Protein AF-A0AAX4HM21-F1 (afdb_monomer)

Foldseek 3Di:
DDDDDPPDPPPPPVVVVPPPDDDDDDDDDDDDDDDDDDDDDDDDDDDDDDDDDDDDPDDPPPPPPPPPPQLDADFPVVFDWDPVAAAPPPWTWTPQKFKDFPVPDDPVQADFRHDDPTITIHGHPPDLPGFTWIADNVVRDIFGWAQKKKFFQADPVNVVVCVVVVWAWPDDDNVRNITITGDDRSCSVVVQVVCVVVPTDMYIYTDDDPPPDD

Nearest PDB structures (foldseek):
  3t41-assembly2_B  TM=6.547E-01  e=4.318E-01  Staphylococcus aureus subsp. aureus COL
  3t41-assembly1_A  TM=6.450E-01  e=4.078E-01  Staphylococcus aureus subsp. aureus COL
  2mk4-assembly1_A  TM=3.531E-01  e=2.966E-02  Aeromonas sobria
  3qfh-assembly7_G  TM=6.452E-01  e=7.633E-01  Staphylococcus aureus subsp. aureus COL
  3qfh-assembly2_B  TM=6.589E-01  e=8.554E-01  Staphylococcus aureus subsp. aureus COL

Radius of gyration: 29.64 Å; Cα contacts (8 Å, |Δi|>4): 278; chains: 1; bounding box: 40×64×106 Å

Solvent-accessible surface area (backbone atoms only — not comparable 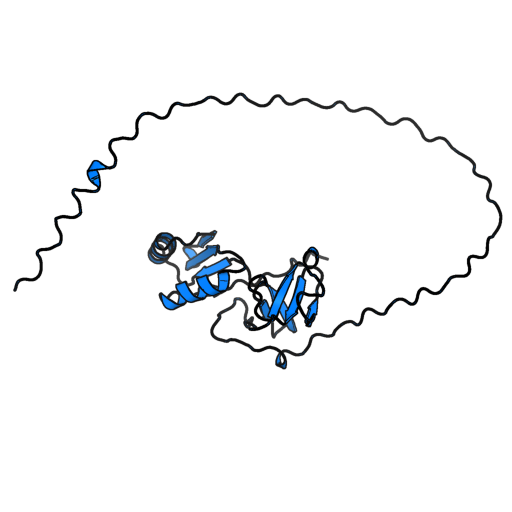to full-atom values): 13800 Å² total; per-residue (Å²): 140,90,90,85,89,84,86,79,81,77,70,73,67,66,70,71,75,74,77,82,80,76,87,81,80,87,77,88,78,83,82,84,84,84,80,84,82,80,89,80,86,85,84,80,88,80,90,76,88,77,83,85,79,79,91,74,87,74,79,78,74,79,73,77,73,77,74,74,75,76,68,66,71,72,59,78,84,82,49,54,69,42,87,89,52,50,40,56,94,74,33,42,33,33,54,61,38,21,31,37,53,50,92,74,61,52,84,86,73,40,60,76,56,42,71,67,97,57,37,37,29,23,46,46,88,77,64,74,86,40,28,45,29,30,35,30,79,93,76,74,42,79,33,42,42,38,31,40,34,37,32,54,80,30,46,74,66,51,51,52,48,49,45,71,73,68,51,44,78,68,46,76,36,78,90,76,16,34,33,30,37,48,57,47,53,69,46,34,68,59,53,50,49,57,43,40,76,73,68,47,54,60,31,38,38,69,47,69,81,78,75,73,79,128

Organism: NCBI:txid28202

pLDDT: mean 75.56, std 21.29, range [35.0, 98.31]

Structure (mmCIF, N/CA/C/O backbone):
data_AF-A0AAX4HM21-F1
#
_entry.id   AF-A0AAX4HM21-F1
#
loop_
_atom_site.group_PDB
_atom_site.id
_atom_site.type_symbol
_atom_site.label_atom_id
_atom_site.label_alt_id
_atom_site.label_comp_id
_atom_site.label_asym_id
_atom_site.label_entity_id
_atom_site.label_seq_id
_atom_site.pdbx_PDB_ins_code
_atom_site.Cartn_x
_atom_site.Cartn_y
_atom_site.Cartn_z
_atom_site.occupancy
_atom_site.B_iso_or_equiv
_atom_site.auth_seq_id
_atom_site.auth_comp_id
_atom_site.auth_asym_id
_atom_site.auth_atom_id
_atom_site.pdbx_PDB_model_num
ATOM 1 N N . MET A 1 1 ? -4.247 -14.395 50.060 1.00 46.50 1 MET A N 1
ATOM 2 C CA . MET A 1 1 ? -4.085 -12.968 50.431 1.00 46.50 1 MET A CA 1
ATOM 3 C C . MET A 1 1 ? -2.631 -12.557 50.224 1.00 46.50 1 MET A C 1
ATOM 5 O O . MET A 1 1 ? -1.767 -13.366 50.526 1.00 46.50 1 MET A O 1
ATOM 9 N N . LYS A 1 2 ? -2.404 -11.308 49.779 1.00 44.50 2 LYS A N 1
ATOM 10 C CA . LYS A 1 2 ? -1.119 -10.586 49.598 1.00 44.50 2 LYS A CA 1
ATOM 11 C C . LYS A 1 2 ? -0.370 -10.776 48.266 1.00 44.50 2 LYS A C 1
ATOM 13 O O . LYS A 1 2 ? 0.610 -11.505 48.217 1.00 44.50 2 LYS A O 1
ATOM 18 N N . LYS A 1 3 ? -0.765 -10.013 47.235 1.00 47.00 3 LYS A N 1
ATOM 19 C CA . LYS A 1 3 ? 0.123 -9.531 46.150 1.00 47.00 3 LYS A CA 1
ATOM 20 C C . LYS A 1 3 ? -0.371 -8.183 45.590 1.00 47.00 3 LYS A C 1
ATOM 22 O O . LYS A 1 3 ? -0.848 -8.122 44.470 1.00 47.00 3 LYS A O 1
ATOM 27 N N . TYR A 1 4 ? -0.265 -7.112 46.378 1.00 54.56 4 TYR A N 1
ATOM 28 C CA . TYR A 1 4 ? -0.351 -5.724 45.896 1.00 54.56 4 TYR A CA 1
ATOM 29 C C . TYR A 1 4 ? 0.546 -4.862 46.790 1.00 54.56 4 TYR A C 1
ATOM 31 O O . TYR A 1 4 ? 0.115 -4.444 47.859 1.00 54.56 4 TYR A O 1
ATOM 39 N N . PHE A 1 5 ? 1.818 -4.675 46.425 1.00 50.25 5 PHE A N 1
ATOM 40 C CA . PHE A 1 5 ? 2.714 -3.788 47.190 1.00 50.25 5 PHE A CA 1
ATOM 41 C C . PHE A 1 5 ? 3.792 -3.078 46.351 1.00 50.25 5 PHE A C 1
ATOM 43 O O . PHE A 1 5 ? 4.775 -2.603 46.898 1.00 50.25 5 PHE A O 1
ATOM 50 N N . PHE A 1 6 ? 3.634 -2.978 45.028 1.00 48.59 6 PHE A N 1
ATOM 51 C CA . PHE A 1 6 ? 4.663 -2.367 44.167 1.00 48.59 6 PHE A CA 1
ATOM 52 C C . PHE A 1 6 ? 4.131 -1.298 43.202 1.00 48.59 6 PHE A C 1
ATOM 54 O O . PHE A 1 6 ? 4.735 -1.057 42.166 1.00 48.59 6 PHE A O 1
ATOM 61 N N . LEU A 1 7 ? 3.017 -0.630 43.529 1.00 48.09 7 LEU A N 1
ATOM 62 C CA . LEU A 1 7 ? 2.376 0.325 42.610 1.00 48.09 7 LEU A CA 1
ATOM 63 C C . LEU A 1 7 ? 2.285 1.777 43.110 1.00 48.09 7 LEU A C 1
ATOM 65 O O . LEU A 1 7 ? 1.403 2.508 42.676 1.00 48.09 7 LEU A O 1
ATOM 69 N N . THR A 1 8 ? 3.163 2.226 44.012 1.00 50.62 8 THR A N 1
ATOM 70 C CA . THR A 1 8 ? 3.074 3.604 44.549 1.00 50.62 8 THR A CA 1
ATOM 71 C C . THR A 1 8 ? 4.357 4.433 44.486 1.00 50.62 8 THR A C 1
ATOM 73 O O . THR A 1 8 ? 4.335 5.575 44.931 1.00 50.62 8 THR A O 1
ATOM 76 N N . LEU A 1 9 ? 5.452 3.945 43.884 1.00 44.72 9 LEU A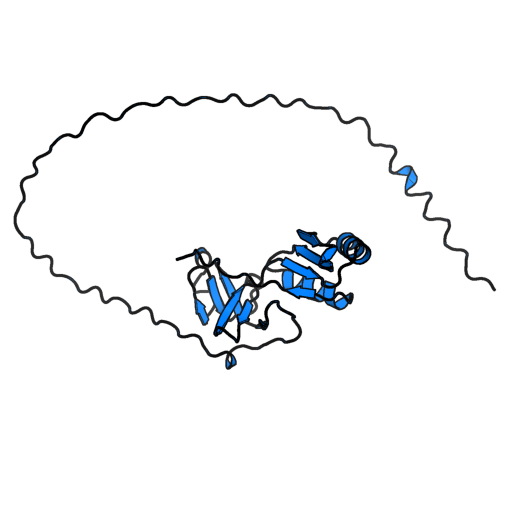 N 1
ATOM 77 C CA . LEU A 1 9 ? 6.732 4.680 43.897 1.00 44.72 9 LEU A CA 1
ATOM 78 C C . LEU A 1 9 ? 7.177 5.323 42.568 1.00 44.72 9 LEU A C 1
ATOM 80 O O . LEU A 1 9 ? 8.238 5.937 42.537 1.00 44.72 9 LEU A O 1
ATOM 84 N N . SER A 1 10 ? 6.392 5.246 41.485 1.00 48.66 10 SER A N 1
ATOM 85 C CA . SER A 1 10 ? 6.799 5.805 40.173 1.00 48.66 10 SER A CA 1
ATOM 86 C C . SER A 1 10 ? 6.187 7.164 39.809 1.00 48.66 10 SER A C 1
ATOM 88 O O . SER A 1 10 ? 6.567 7.739 38.796 1.00 48.66 10 SER A O 1
ATOM 90 N N . LEU A 1 11 ? 5.284 7.721 40.622 1.00 47.69 11 LEU A N 1
ATOM 91 C CA . LEU A 1 11 ? 4.613 8.997 40.313 1.00 47.69 11 LEU A CA 1
ATOM 92 C C . LEU A 1 11 ? 5.333 10.246 40.853 1.00 47.69 11 LEU A C 1
ATOM 94 O O . LEU A 1 11 ? 5.069 11.347 40.379 1.00 47.69 11 LEU A O 1
ATOM 98 N N . ALA A 1 12 ? 6.275 10.103 41.791 1.00 50.72 12 ALA A N 1
ATOM 99 C CA . ALA A 1 12 ? 6.958 11.251 42.398 1.00 50.72 12 ALA A CA 1
ATOM 100 C C . ALA A 1 12 ? 8.114 11.820 41.548 1.00 50.72 12 ALA A C 1
ATOM 102 O O . ALA A 1 12 ? 8.492 12.974 41.729 1.00 50.72 12 ALA A O 1
ATOM 103 N N . VAL A 1 13 ? 8.663 11.048 40.602 1.00 52.34 13 VAL A N 1
ATOM 104 C CA . VAL A 1 13 ? 9.841 11.470 39.815 1.00 52.34 13 VAL A CA 1
ATOM 105 C C . VAL A 1 13 ? 9.456 12.323 38.599 1.00 52.34 13 VAL A C 1
ATOM 107 O O . VAL A 1 13 ? 10.214 13.198 38.196 1.00 52.34 13 VAL A O 1
ATOM 110 N N . ILE A 1 14 ? 8.250 12.153 38.050 1.00 53.28 14 ILE A N 1
ATOM 111 C CA . ILE A 1 14 ? 7.819 12.887 36.845 1.00 53.28 14 ILE A CA 1
ATOM 112 C C . ILE A 1 14 ? 7.454 14.348 37.168 1.00 53.28 14 ILE A C 1
ATOM 114 O O . ILE A 1 14 ? 7.624 15.230 36.329 1.00 53.28 14 ILE A O 1
ATOM 118 N N . TYR A 1 15 ? 7.033 14.648 38.401 1.00 50.59 15 TYR A N 1
ATOM 119 C CA . TYR A 1 15 ? 6.596 16.001 38.771 1.00 50.59 15 TYR A CA 1
ATOM 120 C C . TYR A 1 15 ? 7.748 17.010 38.946 1.00 50.59 15 TYR A C 1
ATOM 122 O O . TYR A 1 15 ? 7.515 18.217 38.918 1.00 50.59 15 TYR A O 1
ATOM 130 N N . LEU A 1 16 ? 8.994 16.544 39.099 1.00 49.25 16 LEU A N 1
ATOM 131 C CA . LEU A 1 16 ? 10.160 17.418 39.279 1.00 49.25 16 LEU A CA 1
ATOM 132 C C . LEU A 1 16 ? 10.822 17.861 37.962 1.00 49.25 16 LEU A C 1
ATOM 134 O O . LEU A 1 16 ? 11.595 18.811 37.981 1.00 49.25 16 LEU A O 1
ATOM 138 N N . ALA A 1 17 ? 10.484 17.250 36.822 1.00 52.28 17 ALA A N 1
ATOM 139 C CA . ALA A 1 17 ? 11.089 17.581 35.525 1.00 52.28 17 ALA A CA 1
ATOM 140 C C . ALA A 1 17 ? 10.359 18.696 34.742 1.00 52.28 17 ALA A C 1
ATOM 142 O O . ALA A 1 17 ? 10.854 19.149 33.715 1.00 52.28 17 ALA A O 1
ATOM 143 N N . LEU A 1 18 ? 9.194 19.161 35.209 1.00 53.06 18 LEU A N 1
ATOM 144 C CA . LEU A 1 18 ? 8.349 20.132 34.490 1.00 53.06 18 LEU A CA 1
ATOM 145 C C . LEU A 1 18 ? 8.451 21.578 35.008 1.00 53.06 18 LEU A C 1
ATOM 147 O O . LEU A 1 18 ? 7.721 22.444 34.534 1.00 53.06 18 LEU A O 1
ATOM 151 N N . LYS A 1 19 ? 9.338 21.868 35.971 1.00 50.38 19 LYS A N 1
ATOM 152 C CA . LYS A 1 19 ? 9.396 23.187 36.634 1.00 50.38 19 LYS A CA 1
ATOM 153 C C . LYS A 1 19 ? 10.508 24.130 36.143 1.00 50.38 19 LYS A C 1
ATOM 155 O O . LYS A 1 19 ? 10.615 25.230 36.673 1.00 50.38 19 LYS A O 1
ATOM 160 N N . GLU A 1 20 ? 11.297 23.751 35.135 1.00 51.56 20 GLU A N 1
ATOM 161 C CA . GLU A 1 20 ? 12.458 24.543 34.669 1.00 51.56 20 GLU A CA 1
ATOM 162 C C . GLU A 1 20 ? 12.361 25.087 33.232 1.00 51.56 20 GLU A C 1
ATOM 164 O O . GLU A 1 20 ? 13.376 25.341 32.589 1.00 51.56 20 GLU A O 1
ATOM 169 N N . GLN A 1 21 ? 11.161 25.326 32.700 1.00 48.50 21 GLN A N 1
ATOM 170 C CA . GLN A 1 21 ? 11.034 26.053 31.429 1.00 48.50 21 GLN A CA 1
ATOM 171 C C . GLN A 1 21 ? 10.632 27.505 31.694 1.00 48.50 21 GLN A C 1
ATOM 173 O O . GLN A 1 21 ? 9.485 27.810 32.015 1.00 48.50 21 GLN A O 1
ATOM 178 N N . GLY A 1 22 ? 11.635 28.386 31.630 1.00 63.12 22 GLY A N 1
ATOM 179 C CA . GLY A 1 22 ? 11.489 29.836 31.736 1.00 63.12 22 GLY A CA 1
ATOM 180 C C . GLY A 1 22 ? 10.714 30.461 30.564 1.00 63.12 22 GLY A C 1
ATOM 181 O O . GLY A 1 22 ? 10.369 29.774 29.602 1.00 63.12 22 GLY A O 1
ATOM 182 N N . PRO A 1 23 ? 10.416 31.770 30.640 1.00 56.16 23 PRO A N 1
ATOM 183 C CA . PRO A 1 23 ? 9.568 32.453 29.669 1.00 56.16 23 PRO A CA 1
ATOM 184 C C . PRO A 1 23 ? 10.226 32.541 28.286 1.00 56.16 23 PRO A C 1
ATOM 186 O O . PRO A 1 23 ? 11.364 32.989 28.140 1.00 56.16 23 PRO A O 1
ATOM 189 N N . VAL A 1 24 ? 9.470 32.124 27.271 1.00 57.56 24 VAL A N 1
ATOM 190 C CA . VAL A 1 24 ? 9.814 32.234 25.850 1.00 57.56 24 VAL A CA 1
ATOM 191 C C . VAL A 1 24 ? 9.728 33.703 25.432 1.00 57.56 24 VAL A C 1
ATOM 193 O O . VAL A 1 24 ? 8.692 34.343 25.591 1.00 57.56 24 VAL A O 1
ATOM 196 N N . VAL A 1 25 ? 10.834 34.231 24.913 1.00 54.84 25 VAL A N 1
ATOM 197 C CA . VAL A 1 25 ? 10.944 35.584 24.355 1.00 54.84 25 VAL A CA 1
ATOM 198 C C . VAL A 1 25 ? 10.321 35.592 22.957 1.00 54.84 25 VAL A C 1
ATOM 200 O O . VAL A 1 25 ? 10.821 34.925 22.050 1.00 54.84 25 VAL A O 1
ATOM 203 N N . GLU A 1 26 ? 9.235 36.346 22.779 1.00 47.72 26 GLU A N 1
ATOM 204 C CA . GLU A 1 26 ? 8.661 36.656 21.467 1.00 47.72 26 GLU A CA 1
ATOM 205 C C . GLU A 1 26 ? 9.668 37.460 20.638 1.00 47.72 26 GLU A C 1
ATOM 207 O O . GLU A 1 26 ? 10.112 38.537 21.030 1.00 47.72 26 GLU A O 1
ATOM 212 N N . THR A 1 27 ? 10.045 36.921 19.480 1.00 53.19 27 THR A N 1
ATOM 213 C CA . THR A 1 27 ? 10.834 37.632 18.472 1.00 53.19 27 THR A CA 1
ATOM 214 C C . THR A 1 27 ? 9.909 38.002 17.319 1.00 53.19 27 THR A C 1
ATOM 216 O O . THR A 1 27 ? 9.427 37.139 16.587 1.00 53.19 27 THR A O 1
ATOM 219 N N . GLU A 1 28 ? 9.635 39.299 17.184 1.00 51.59 28 GLU A N 1
ATOM 220 C CA . GLU A 1 28 ? 8.885 39.881 16.073 1.00 51.59 28 GLU A CA 1
ATOM 221 C C . GLU A 1 28 ? 9.665 39.715 14.757 1.00 51.59 28 GLU A C 1
ATOM 223 O O . GLU A 1 28 ? 10.811 40.151 14.630 1.00 51.59 28 GLU A O 1
ATOM 228 N N . PHE A 1 29 ? 9.035 39.103 13.754 1.00 50.66 29 PHE A N 1
ATOM 229 C CA . PHE A 1 29 ? 9.549 39.059 12.384 1.00 50.66 29 PHE A CA 1
ATOM 230 C C . PHE A 1 29 ? 8.943 40.205 11.556 1.00 50.66 29 PHE A C 1
ATOM 232 O O . PHE A 1 29 ? 7.717 40.338 11.518 1.00 50.66 29 PHE A O 1
ATOM 239 N N . PRO A 1 30 ? 9.749 41.012 10.838 1.00 59.22 30 PRO A N 1
ATOM 240 C CA . PRO A 1 30 ? 9.223 42.056 9.968 1.00 59.22 30 PRO A CA 1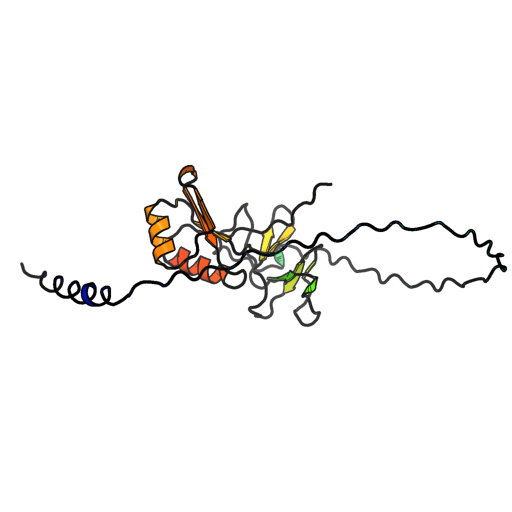
ATOM 241 C C . PRO A 1 30 ? 8.654 41.488 8.657 1.00 59.22 30 PRO A C 1
ATOM 243 O O . PRO A 1 30 ? 9.186 40.550 8.060 1.00 59.22 30 PRO A O 1
ATOM 246 N N . ALA A 1 31 ? 7.561 42.102 8.201 1.00 57.31 31 ALA A N 1
ATOM 247 C CA . ALA A 1 31 ? 6.807 41.735 7.006 1.00 57.31 31 ALA A CA 1
ATOM 248 C C . ALA A 1 31 ? 7.601 41.911 5.688 1.00 57.31 31 ALA A C 1
ATOM 250 O O . ALA A 1 31 ? 8.394 42.849 5.559 1.00 57.31 31 ALA A O 1
ATOM 251 N N . PRO A 1 32 ? 7.347 41.079 4.657 1.00 59.09 32 PRO A N 1
ATOM 252 C CA . PRO A 1 32 ? 8.013 41.205 3.366 1.00 59.09 32 PRO A CA 1
ATOM 253 C C . PRO A 1 32 ? 7.376 42.284 2.473 1.00 59.09 32 PRO A C 1
ATOM 255 O O . PRO A 1 32 ? 6.183 42.270 2.163 1.00 59.09 32 PRO A O 1
ATOM 258 N N . VAL A 1 33 ? 8.225 43.195 1.995 1.00 54.78 33 VAL A N 1
ATOM 259 C CA . VAL A 1 33 ? 7.925 44.237 1.003 1.00 54.78 33 VAL A CA 1
ATOM 260 C C . VAL A 1 33 ? 7.664 43.602 -0.371 1.00 54.78 33 VAL A C 1
ATOM 262 O O . VAL A 1 33 ? 8.560 43.018 -0.981 1.00 54.78 33 VAL A O 1
ATOM 265 N N . ARG A 1 34 ? 6.444 43.757 -0.902 1.00 47.66 34 ARG A N 1
ATOM 266 C CA . ARG A 1 34 ? 6.101 43.422 -2.296 1.00 47.66 34 ARG A CA 1
ATOM 267 C C . ARG A 1 34 ? 6.667 44.483 -3.248 1.00 47.66 34 ARG A C 1
ATOM 269 O O . ARG A 1 34 ? 6.209 45.621 -3.238 1.00 47.66 34 ARG A O 1
ATOM 276 N N . LYS A 1 35 ? 7.607 44.103 -4.120 1.00 51.75 35 LYS A N 1
ATOM 277 C CA . LYS A 1 35 ? 7.966 44.887 -5.315 1.00 51.75 35 LYS A CA 1
ATOM 278 C C . LYS A 1 35 ? 7.115 44.433 -6.498 1.00 51.75 35 LYS A C 1
ATOM 280 O O . LYS A 1 35 ? 7.194 43.288 -6.931 1.00 51.75 35 LYS A O 1
ATOM 285 N N . ILE A 1 36 ? 6.300 45.355 -6.997 1.00 47.94 36 ILE A N 1
ATOM 286 C CA . ILE A 1 36 ? 5.505 45.226 -8.217 1.00 47.94 36 ILE A CA 1
ATOM 287 C C . ILE A 1 36 ? 6.454 45.443 -9.400 1.00 47.94 36 ILE A C 1
ATOM 289 O O . ILE A 1 36 ? 7.035 46.519 -9.537 1.00 47.94 36 ILE A O 1
ATOM 293 N N . ALA A 1 37 ? 6.641 44.416 -10.229 1.00 47.31 37 ALA A N 1
ATOM 294 C CA . ALA A 1 37 ? 7.359 44.537 -11.490 1.00 47.31 37 ALA A CA 1
ATOM 295 C C . ALA A 1 37 ? 6.406 45.053 -12.577 1.00 47.31 37 ALA A C 1
ATOM 297 O O . ALA A 1 37 ? 5.338 44.493 -12.819 1.00 47.31 37 ALA A O 1
ATOM 298 N N . SER A 1 38 ? 6.828 46.159 -13.178 1.00 48.81 38 SER A N 1
ATOM 299 C CA . SER A 1 38 ? 6.186 46.916 -14.246 1.00 48.81 38 SER A CA 1
ATOM 300 C C . SER A 1 38 ? 6.084 46.123 -15.554 1.00 48.81 38 SER A C 1
ATOM 302 O O . SER A 1 38 ? 7.029 45.444 -15.957 1.00 48.81 38 SER A O 1
ATOM 304 N N . GLN A 1 39 ? 4.942 46.266 -16.228 1.00 49.28 39 GLN A N 1
ATOM 305 C CA . GLN A 1 39 ? 4.712 45.857 -17.611 1.00 49.28 39 GLN A CA 1
ATOM 306 C C . GLN A 1 39 ? 5.524 46.740 -18.570 1.00 49.28 39 GLN A C 1
ATOM 308 O O . GLN A 1 39 ? 5.510 47.964 -18.453 1.00 49.28 39 GLN A O 1
ATOM 313 N N . ALA A 1 40 ? 6.157 46.130 -19.573 1.00 46.22 40 ALA A N 1
ATOM 314 C CA . ALA A 1 40 ? 6.626 46.835 -20.760 1.00 46.22 40 ALA A CA 1
ATOM 315 C C . ALA A 1 40 ? 6.327 46.006 -22.020 1.00 46.22 40 ALA A C 1
ATOM 317 O O . ALA A 1 40 ? 6.672 44.832 -22.131 1.00 46.22 40 ALA A O 1
ATOM 318 N N . THR A 1 41 ? 5.625 46.667 -22.931 1.00 48.53 41 THR A N 1
ATOM 319 C CA . THR A 1 41 ? 5.138 46.282 -24.262 1.00 48.53 41 THR A CA 1
ATOM 320 C C . THR A 1 41 ? 6.209 45.754 -25.230 1.00 48.53 41 THR A C 1
ATOM 322 O O . THR A 1 41 ? 7.308 46.307 -25.265 1.00 48.53 41 THR A O 1
ATOM 325 N N . PRO A 1 42 ? 5.872 44.799 -26.122 1.00 49.34 42 PRO A N 1
ATOM 326 C CA . PRO A 1 42 ? 6.691 44.466 -27.287 1.00 49.34 42 PRO A CA 1
ATOM 327 C C . PRO A 1 42 ? 6.338 45.336 -28.517 1.00 49.34 42 PRO A C 1
ATOM 329 O O . PRO A 1 42 ? 5.162 45.411 -28.882 1.00 49.34 42 PRO A O 1
ATOM 332 N N . PRO A 1 43 ? 7.315 45.952 -29.215 1.00 49.59 43 PRO A N 1
ATOM 333 C CA . PRO A 1 43 ? 7.085 46.552 -30.526 1.00 49.59 43 PRO A CA 1
ATOM 334 C C . PRO A 1 43 ? 7.396 45.593 -31.697 1.00 49.59 43 PRO A C 1
ATOM 336 O O . PRO A 1 43 ? 8.519 45.132 -31.871 1.00 49.59 43 PRO A O 1
ATOM 339 N N . THR A 1 44 ? 6.353 45.383 -32.506 1.00 48.22 44 THR A N 1
ATOM 340 C CA . THR A 1 44 ? 6.275 45.375 -33.987 1.00 48.22 44 THR A CA 1
ATOM 341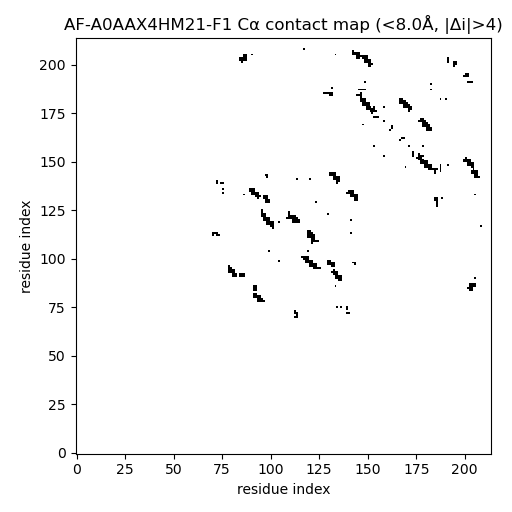 C C . THR A 1 44 ? 7.070 44.346 -34.830 1.00 48.22 44 THR A C 1
ATOM 343 O O . THR A 1 44 ? 8.297 44.283 -34.761 1.00 48.22 44 THR A O 1
ATOM 346 N N . PRO A 1 45 ? 6.402 43.615 -35.755 1.00 50.72 45 PRO A N 1
ATOM 347 C CA . PRO A 1 45 ? 7.043 42.651 -36.649 1.00 50.72 45 PRO A CA 1
ATOM 348 C C . PRO A 1 45 ? 7.699 43.333 -37.862 1.00 50.72 45 PRO A C 1
ATOM 350 O O . PRO A 1 45 ? 7.054 44.087 -38.595 1.00 50.72 45 PRO A O 1
ATOM 353 N N . LYS A 1 46 ? 8.971 43.018 -38.130 1.00 49.22 46 LYS A N 1
ATOM 354 C CA . LYS A 1 46 ? 9.623 43.322 -39.412 1.00 49.22 46 LYS A CA 1
ATOM 355 C C . LYS A 1 46 ? 9.272 42.231 -40.425 1.00 49.22 46 LYS A C 1
ATOM 357 O O . LYS A 1 46 ? 9.582 41.063 -40.218 1.00 49.22 46 LYS A O 1
ATOM 362 N N . LYS A 1 47 ? 8.630 42.627 -41.529 1.00 52.62 47 LYS A N 1
ATOM 363 C CA . LYS A 1 47 ? 8.533 41.822 -42.752 1.00 52.62 47 LYS A CA 1
ATOM 364 C C . LYS A 1 47 ? 9.929 41.694 -43.352 1.00 52.62 47 LYS A C 1
ATOM 366 O O . LYS A 1 47 ? 10.459 42.674 -43.868 1.00 52.62 47 LYS A O 1
ATOM 371 N N . GLU A 1 48 ? 10.483 40.493 -43.325 1.00 47.19 48 GLU A N 1
ATOM 372 C CA . GLU A 1 48 ? 11.657 40.136 -44.112 1.00 47.19 48 GLU A CA 1
ATOM 373 C C . GLU A 1 48 ? 11.204 39.200 -45.234 1.00 47.19 48 GLU A C 1
ATOM 375 O O . GLU A 1 48 ? 10.655 38.124 -45.001 1.00 47.19 48 GLU A O 1
ATOM 380 N N . THR A 1 49 ? 11.344 39.676 -46.470 1.00 50.75 49 THR A N 1
ATOM 381 C CA . THR A 1 49 ? 11.075 38.894 -47.677 1.00 50.75 49 THR A CA 1
ATOM 382 C C . THR A 1 49 ? 12.340 38.106 -47.978 1.00 50.75 49 THR A C 1
ATOM 384 O O . THR A 1 49 ? 13.304 38.669 -48.491 1.00 50.75 49 THR A O 1
ATOM 387 N N . VAL A 1 50 ? 12.357 36.821 -47.628 1.00 50.41 50 VAL A N 1
ATOM 388 C CA . VAL A 1 50 ? 13.467 35.921 -47.960 1.00 50.41 50 VAL A CA 1
ATOM 389 C C . VAL A 1 50 ? 13.136 35.183 -49.255 1.00 50.41 50 VAL A C 1
ATOM 391 O O . VAL A 1 50 ? 12.152 34.450 -49.348 1.00 50.41 50 VAL A O 1
ATOM 394 N N . LEU A 1 51 ? 13.972 35.425 -50.264 1.00 47.00 51 LEU A N 1
ATOM 395 C CA . LEU A 1 51 ? 14.003 34.741 -51.554 1.00 47.00 51 LEU A CA 1
ATOM 396 C C . LEU A 1 51 ? 14.266 33.242 -51.345 1.00 47.00 51 LEU A C 1
ATOM 398 O O . LEU A 1 51 ? 15.231 32.873 -50.684 1.00 47.00 51 LEU A O 1
ATOM 402 N N . LEU A 1 52 ? 13.422 32.390 -51.928 1.00 57.41 52 LEU A N 1
ATOM 403 C CA . LEU A 1 52 ? 13.588 30.933 -51.969 1.00 57.41 52 LEU A CA 1
ATOM 404 C C . LEU A 1 52 ? 14.725 30.548 -52.933 1.00 57.41 52 LEU A C 1
ATOM 406 O O . LEU A 1 52 ? 14.580 30.795 -54.134 1.00 57.41 52 LEU A O 1
ATOM 410 N N . PRO A 1 53 ? 15.801 29.871 -52.489 1.00 48.78 53 PRO A N 1
ATOM 411 C CA . PRO A 1 53 ? 16.633 29.103 -53.393 1.00 48.78 53 PRO A CA 1
ATOM 412 C C . PRO A 1 53 ? 16.109 27.671 -53.555 1.00 48.78 53 PRO A C 1
ATOM 414 O O . PRO A 1 53 ? 15.491 27.068 -52.678 1.00 48.78 53 PRO A O 1
ATOM 417 N N . ALA A 1 54 ? 16.363 27.168 -54.756 1.00 49.69 54 ALA A N 1
ATOM 418 C CA . ALA A 1 54 ? 15.902 25.925 -55.337 1.00 49.69 54 ALA A CA 1
ATOM 419 C C . ALA A 1 54 ? 16.195 24.650 -54.524 1.00 49.69 54 ALA A C 1
ATOM 421 O O . ALA A 1 54 ? 17.257 24.482 -53.931 1.00 49.69 54 ALA A O 1
ATOM 422 N N . LYS A 1 55 ? 15.230 23.723 -54.631 1.00 54.00 55 LYS A N 1
ATOM 423 C CA . LYS A 1 55 ? 15.323 22.257 -54.527 1.00 54.00 55 LYS A CA 1
ATOM 424 C C . LYS A 1 55 ? 16.724 21.705 -54.229 1.00 54.00 55 LYS A C 1
ATOM 426 O O . LYS A 1 55 ? 17.543 21.556 -55.133 1.00 54.00 55 LYS A O 1
ATOM 431 N N . GLN A 1 56 ? 16.916 21.237 -53.000 1.00 44.09 56 GLN A N 1
ATOM 432 C CA . GLN A 1 56 ? 17.884 20.185 -52.705 1.00 44.09 56 GLN A CA 1
ATOM 433 C C . GLN A 1 56 ? 17.125 18.910 -52.335 1.00 44.09 56 GLN A C 1
ATOM 435 O O . GLN A 1 56 ? 16.371 18.875 -51.366 1.00 44.09 56 GLN A O 1
ATOM 440 N N . ASN A 1 57 ? 17.312 17.878 -53.160 1.00 50.16 57 ASN A N 1
ATOM 441 C CA . ASN A 1 57 ? 16.912 16.501 -52.893 1.00 50.16 57 ASN A CA 1
ATOM 442 C C . ASN A 1 57 ? 17.621 16.021 -51.621 1.00 50.16 57 ASN A C 1
ATOM 444 O O . ASN A 1 57 ? 18.764 15.567 -51.671 1.00 50.16 57 ASN A O 1
ATOM 448 N N . THR A 1 58 ? 16.951 16.102 -50.478 1.00 44.97 58 THR A N 1
ATOM 449 C CA . THR A 1 58 ? 17.364 15.355 -49.297 1.00 44.97 58 THR A CA 1
ATOM 450 C C . THR A 1 58 ? 16.872 13.925 -49.458 1.00 44.97 58 THR A C 1
ATOM 452 O O . THR A 1 58 ? 15.692 13.612 -49.331 1.00 44.97 58 THR A O 1
ATOM 455 N N . SER A 1 59 ? 17.815 13.049 -49.798 1.00 46.00 59 SER A N 1
ATOM 456 C CA . SER A 1 59 ? 17.673 11.605 -49.663 1.00 46.00 59 SER A CA 1
ATOM 457 C C . SER A 1 59 ? 17.196 11.305 -48.242 1.00 46.00 59 SER A C 1
ATOM 459 O O . SER A 1 59 ? 17.933 11.499 -47.271 1.00 46.00 59 SER A O 1
ATOM 461 N N . TYR A 1 60 ? 15.933 10.899 -48.113 1.00 45.56 60 TYR A N 1
ATOM 462 C CA . TYR A 1 60 ? 15.378 10.406 -46.864 1.00 45.56 60 TYR A CA 1
ATOM 463 C C . TYR A 1 60 ? 16.114 9.116 -46.524 1.00 45.56 60 TYR A C 1
ATOM 465 O O . TYR A 1 60 ? 15.752 8.030 -46.971 1.00 45.56 60 TYR A O 1
ATOM 473 N N . LYS A 1 61 ? 17.172 9.239 -45.723 1.00 45.75 61 LYS A N 1
ATOM 474 C CA . LYS A 1 61 ? 17.731 8.119 -44.980 1.00 45.75 61 LYS A CA 1
ATOM 475 C C . LYS A 1 61 ? 16.580 7.607 -44.115 1.00 45.75 61 LYS A C 1
ATOM 477 O O . LYS A 1 61 ? 16.198 8.271 -43.153 1.00 45.75 61 LYS A O 1
ATOM 482 N N . GLN A 1 62 ? 15.964 6.497 -44.523 1.00 46.25 62 GLN A N 1
ATOM 483 C CA . GLN A 1 62 ? 15.006 5.759 -43.710 1.00 46.25 62 GLN A CA 1
ATOM 484 C C . GLN A 1 62 ? 15.703 5.460 -42.385 1.00 46.25 62 GLN A C 1
ATOM 486 O O . GLN A 1 62 ? 16.529 4.559 -42.282 1.00 46.25 62 GLN A O 1
ATOM 491 N N . VAL A 1 63 ? 15.421 6.278 -41.375 1.00 46.00 63 VAL A N 1
ATOM 492 C CA . VAL A 1 63 ? 15.718 5.926 -39.998 1.00 46.00 63 VAL A CA 1
ATOM 493 C C . VAL A 1 63 ? 14.761 4.784 -39.711 1.00 46.00 63 VAL A C 1
ATOM 495 O O . VAL A 1 63 ? 13.560 5.016 -39.554 1.00 46.00 63 VAL A O 1
ATOM 498 N N . GLU A 1 64 ? 15.275 3.554 -39.739 1.00 44.94 64 GLU A N 1
ATOM 499 C CA . GLU A 1 64 ? 14.582 2.389 -39.207 1.00 44.94 64 GLU A CA 1
ATOM 500 C C . GLU A 1 64 ? 14.037 2.785 -37.838 1.00 44.94 64 GLU A C 1
ATOM 502 O O . GLU A 1 64 ? 14.775 2.979 -36.867 1.00 44.94 64 GLU A O 1
ATOM 507 N N . ARG A 1 65 ? 12.718 2.981 -37.766 1.00 44.56 65 ARG A N 1
ATOM 508 C CA . ARG A 1 65 ? 12.031 3.061 -36.489 1.00 44.56 65 ARG A CA 1
ATOM 509 C C . ARG A 1 65 ? 12.289 1.717 -35.838 1.00 44.56 65 ARG A C 1
ATOM 511 O O . ARG A 1 65 ? 11.648 0.739 -36.207 1.00 44.56 65 ARG A O 1
ATOM 518 N N . LYS A 1 66 ? 13.228 1.682 -34.887 1.00 44.91 66 LYS A N 1
ATOM 519 C CA . LYS A 1 66 ? 13.350 0.604 -33.908 1.00 44.91 66 LYS A CA 1
ATOM 520 C C . LYS A 1 66 ? 11.949 0.407 -33.346 1.00 44.91 66 LYS A C 1
ATOM 522 O O . LYS A 1 66 ? 11.458 1.242 -32.581 1.00 44.91 66 LYS A O 1
ATOM 527 N N . VAL A 1 67 ? 11.276 -0.630 -33.832 1.00 41.66 67 VAL A N 1
ATOM 528 C CA . VAL A 1 67 ? 9.973 -1.057 -33.348 1.00 41.66 67 VAL A CA 1
ATOM 529 C C . VAL A 1 67 ? 10.204 -1.320 -31.870 1.00 41.66 67 VAL A C 1
ATOM 531 O O . VAL A 1 67 ? 10.926 -2.243 -31.509 1.00 41.66 67 VAL A O 1
ATOM 534 N N . ARG A 1 68 ? 9.706 -0.427 -31.007 1.00 47.69 68 ARG A N 1
ATOM 535 C CA . ARG A 1 68 ? 9.654 -0.700 -29.575 1.00 47.69 68 ARG A CA 1
ATOM 536 C C . ARG A 1 68 ? 8.747 -1.911 -29.455 1.00 47.69 68 ARG A C 1
ATOM 538 O O . ARG A 1 68 ? 7.535 -1.763 -29.609 1.00 47.69 68 ARG A O 1
ATOM 545 N N . GLU A 1 69 ? 9.343 -3.082 -29.265 1.00 47.50 69 GLU A N 1
ATOM 546 C CA . GLU A 1 69 ? 8.633 -4.279 -28.844 1.00 47.50 69 GLU A CA 1
ATOM 547 C C . GLU A 1 69 ? 7.715 -3.865 -27.699 1.00 47.50 69 GLU A C 1
ATOM 549 O O . GLU A 1 69 ? 8.154 -3.423 -26.632 1.00 47.50 69 GLU A O 1
ATOM 554 N N . ARG A 1 70 ? 6.409 -3.914 -27.961 1.00 44.62 70 ARG A N 1
ATOM 555 C CA . ARG A 1 70 ? 5.432 -3.918 -26.888 1.00 44.62 70 ARG A CA 1
ATOM 556 C C . ARG A 1 70 ? 5.648 -5.252 -26.202 1.00 44.62 70 ARG A C 1
ATOM 558 O O . ARG A 1 70 ? 5.185 -6.270 -26.700 1.00 44.62 70 ARG A O 1
ATOM 565 N N . VAL A 1 71 ? 6.406 -5.237 -25.111 1.00 53.28 71 VAL A N 1
ATOM 566 C CA . VAL A 1 71 ? 6.461 -6.351 -24.170 1.00 53.28 71 VAL A CA 1
ATOM 567 C C . VAL A 1 71 ? 5.030 -6.514 -23.668 1.00 53.28 71 VAL A C 1
ATOM 569 O O . VAL A 1 71 ? 4.548 -5.722 -22.856 1.00 53.28 71 VAL A O 1
ATOM 572 N N . SER A 1 72 ? 4.296 -7.437 -24.286 1.00 48.22 72 SER A N 1
ATOM 573 C CA . SER A 1 72 ? 2.962 -7.822 -23.846 1.00 48.22 72 SER A CA 1
ATOM 574 C C . SER A 1 72 ? 3.064 -8.324 -22.408 1.00 48.22 72 SER A C 1
ATOM 576 O O . SER A 1 72 ? 4.062 -8.964 -22.070 1.00 48.22 72 SER A O 1
ATOM 578 N N . PRO A 1 73 ? 2.076 -8.025 -21.550 1.00 50.75 73 PRO A N 1
ATOM 579 C CA . PRO A 1 73 ? 2.132 -8.436 -20.159 1.00 50.75 73 PRO A CA 1
ATOM 580 C C . PRO A 1 73 ? 2.251 -9.960 -20.089 1.00 50.75 73 PRO A C 1
ATOM 582 O O . PRO A 1 73 ? 1.398 -10.685 -20.604 1.00 50.75 73 PRO A O 1
ATOM 585 N N . ARG A 1 74 ? 3.336 -10.416 -19.461 1.00 58.38 74 ARG A N 1
ATOM 586 C CA . ARG A 1 74 ? 3.471 -11.771 -18.925 1.00 58.38 74 ARG A CA 1
ATOM 587 C C . ARG A 1 74 ? 2.229 -12.072 -18.069 1.00 58.38 74 ARG A C 1
ATOM 589 O O . ARG A 1 74 ? 1.762 -11.192 -17.341 1.00 58.38 74 ARG A O 1
ATOM 596 N N . THR A 1 75 ? 1.619 -13.243 -18.254 1.00 57.12 75 THR A N 1
ATOM 597 C CA . THR A 1 75 ? 0.365 -13.627 -17.585 1.00 57.12 75 THR A CA 1
ATOM 598 C C . THR A 1 75 ? 0.543 -13.647 -16.062 1.00 57.12 75 THR A C 1
ATOM 600 O O . THR A 1 75 ? 1.660 -13.690 -15.553 1.00 57.12 75 THR A O 1
ATOM 603 N N . ALA A 1 76 ? -0.566 -13.613 -15.311 1.00 57.25 76 ALA A N 1
ATOM 604 C CA . ALA A 1 76 ? -0.570 -13.650 -13.839 1.00 57.25 76 ALA A CA 1
ATOM 605 C C . ALA A 1 76 ? 0.248 -14.811 -13.240 1.00 57.25 76 ALA A C 1
ATOM 607 O O . ALA A 1 76 ? 0.673 -14.741 -12.089 1.00 57.25 76 ALA A O 1
ATOM 608 N N . GLU A 1 77 ? 0.418 -15.876 -14.023 1.00 60.47 77 GLU A N 1
ATOM 609 C CA . GLU A 1 77 ? 1.116 -17.119 -13.689 1.00 60.47 77 GLU A CA 1
ATOM 610 C C . GLU A 1 77 ? 2.619 -16.910 -13.463 1.00 60.47 77 GLU A C 1
ATOM 612 O O . GLU A 1 77 ? 3.231 -17.665 -12.712 1.00 60.47 77 GLU A O 1
ATOM 617 N N . ASP A 1 78 ? 3.205 -15.855 -14.039 1.00 68.62 78 ASP A N 1
ATOM 618 C CA . ASP A 1 78 ? 4.630 -15.538 -13.884 1.00 68.62 78 ASP A CA 1
ATOM 619 C C . ASP A 1 78 ? 4.953 -14.813 -12.565 1.00 68.62 78 ASP A C 1
ATOM 621 O O . ASP A 1 78 ? 6.123 -14.536 -12.269 1.00 68.62 78 ASP A O 1
ATOM 625 N N . PHE A 1 79 ? 3.929 -14.475 -11.778 1.00 79.75 79 PHE A N 1
ATOM 626 C CA . PHE A 1 79 ? 4.058 -13.695 -10.557 1.00 79.75 79 PHE A CA 1
ATOM 627 C C . PHE A 1 79 ? 3.823 -14.551 -9.316 1.00 79.75 79 PHE A C 1
ATOM 629 O O . PHE A 1 79 ? 2.780 -15.186 -9.154 1.00 79.75 79 PHE A O 1
ATOM 636 N N . GLN A 1 80 ? 4.776 -14.515 -8.385 1.00 83.75 80 GLN A N 1
ATOM 637 C CA . GLN A 1 80 ? 4.626 -15.183 -7.099 1.00 83.75 80 GLN A CA 1
ATOM 638 C C . GLN A 1 80 ? 3.713 -14.343 -6.197 1.00 83.75 80 GLN A C 1
ATOM 640 O O . GLN A 1 80 ? 4.123 -13.319 -5.644 1.00 83.75 80 GLN A O 1
ATOM 645 N N . GLN A 1 81 ? 2.462 -14.777 -6.072 1.00 87.25 81 GLN A N 1
ATOM 646 C CA . GLN A 1 81 ? 1.447 -14.131 -5.242 1.00 87.25 81 GLN A CA 1
ATOM 647 C C . GLN A 1 81 ? 1.671 -14.439 -3.757 1.00 87.25 81 GLN A C 1
ATOM 649 O O . GLN A 1 81 ? 1.978 -15.578 -3.404 1.00 87.25 81 GLN A O 1
ATOM 654 N N . ASP A 1 82 ? 1.467 -13.444 -2.892 1.00 84.94 82 ASP A N 1
ATOM 655 C CA . ASP A 1 82 ? 1.453 -13.635 -1.438 1.00 84.94 82 ASP A CA 1
ATOM 656 C C . ASP A 1 82 ? 0.069 -13.268 -0.870 1.00 84.94 82 ASP A C 1
ATOM 658 O O . ASP A 1 82 ? -0.298 -12.088 -0.847 1.00 84.94 82 ASP A O 1
ATOM 662 N N . PRO A 1 83 ? -0.726 -14.253 -0.414 1.00 86.81 83 PRO A N 1
ATOM 663 C CA . PRO A 1 83 ? -2.061 -13.999 0.116 1.00 86.81 83 PRO A CA 1
ATOM 664 C C . PRO A 1 83 ? -2.056 -13.417 1.540 1.00 86.81 83 PRO A C 1
ATOM 666 O O . PRO A 1 83 ? -3.126 -13.106 2.063 1.00 86.81 83 PRO A O 1
ATOM 669 N N . SER A 1 84 ? -0.895 -13.280 2.196 1.00 89.88 84 SER A N 1
ATOM 670 C CA . SER A 1 84 ? -0.808 -12.726 3.557 1.00 89.88 84 SER A CA 1
ATOM 671 C C . SER A 1 84 ? -1.103 -11.218 3.621 1.00 89.88 84 SER A C 1
ATOM 673 O O . SER A 1 84 ? -1.535 -10.708 4.664 1.00 89.88 84 SER A O 1
ATOM 675 N N . TYR A 1 85 ? -0.950 -10.514 2.496 1.00 92.00 85 TYR A N 1
ATOM 676 C CA . TYR A 1 85 ? -1.235 -9.088 2.365 1.00 92.00 85 TYR A CA 1
ATOM 677 C C . TYR A 1 85 ? -2.642 -8.852 1.817 1.00 92.00 85 TYR A C 1
ATOM 679 O O . TYR A 1 85 ? -2.951 -9.156 0.663 1.00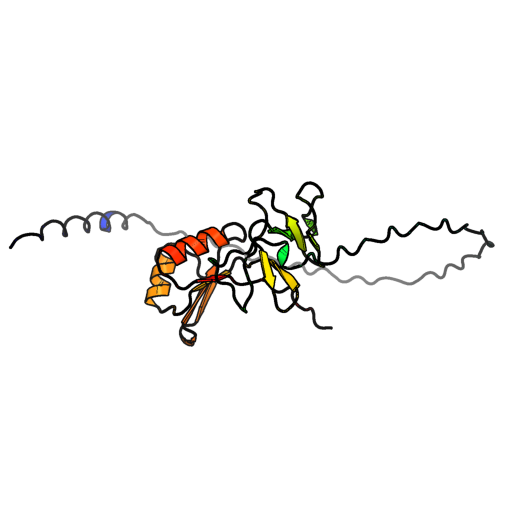 92.00 85 TYR A O 1
ATOM 687 N N . LYS A 1 86 ? -3.499 -8.241 2.636 1.00 93.94 86 LYS A N 1
ATOM 688 C CA . LYS A 1 86 ? -4.810 -7.765 2.202 1.00 93.94 86 LYS A CA 1
ATOM 689 C C . LYS A 1 86 ? -4.651 -6.436 1.478 1.00 93.94 86 LYS A C 1
ATOM 691 O O . LYS A 1 86 ? -4.129 -5.468 2.028 1.00 93.94 86 LYS A O 1
ATOM 696 N N . LEU A 1 87 ? -5.149 -6.382 0.252 1.00 93.31 87 LEU A N 1
ATOM 697 C CA . LEU A 1 87 ? -5.168 -5.177 -0.569 1.00 93.31 87 LEU A CA 1
ATOM 698 C C . LEU A 1 87 ? -6.603 -4.766 -0.863 1.00 93.31 87 LEU A C 1
ATOM 700 O O . LEU A 1 87 ? -7.503 -5.593 -1.028 1.00 93.31 87 LEU A O 1
ATOM 704 N N . THR A 1 88 ? -6.803 -3.463 -1.007 1.00 88.88 88 THR A N 1
ATOM 705 C CA . THR A 1 88 ? -8.097 -2.919 -1.419 1.00 88.88 88 THR A CA 1
ATOM 706 C C . THR A 1 88 ? -8.512 -3.416 -2.817 1.00 88.88 88 THR A C 1
ATOM 708 O O . THR A 1 88 ? -7.694 -3.618 -3.720 1.00 88.88 88 THR A O 1
ATOM 711 N N . ARG A 1 89 ? -9.829 -3.549 -3.041 1.00 84.81 89 ARG A N 1
ATOM 712 C CA . ARG A 1 89 ? -10.444 -3.749 -4.376 1.00 84.81 89 ARG A CA 1
ATOM 713 C C . ARG A 1 89 ? -10.040 -5.048 -5.095 1.00 84.81 89 ARG A C 1
ATOM 715 O O . ARG A 1 89 ? -9.992 -5.069 -6.322 1.00 84.81 89 ARG A O 1
ATOM 722 N N . GLY A 1 90 ? -9.751 -6.112 -4.346 1.00 88.19 90 GLY A N 1
ATOM 723 C CA . GLY A 1 90 ? -9.470 -7.436 -4.915 1.00 88.19 90 GLY A CA 1
ATOM 724 C C . GLY A 1 90 ? -8.144 -7.530 -5.673 1.00 88.19 90 GLY A C 1
ATOM 725 O O . GLY A 1 90 ? -7.994 -8.393 -6.535 1.00 88.19 90 GLY A O 1
ATOM 726 N N . HIS A 1 91 ? -7.199 -6.630 -5.387 1.00 92.69 91 HIS A N 1
ATOM 727 C CA . HIS A 1 91 ? -5.827 -6.788 -5.856 1.00 92.69 91 HIS A CA 1
ATOM 728 C C . HIS A 1 91 ? -5.118 -7.885 -5.062 1.00 92.69 91 HIS A C 1
ATOM 730 O O . HIS A 1 91 ? -5.503 -8.199 -3.936 1.00 92.69 91 HIS A O 1
ATOM 736 N N . VAL A 1 92 ? -4.057 -8.431 -5.645 1.00 93.25 92 VAL A N 1
ATOM 737 C CA . VAL A 1 92 ? -3.204 -9.432 -5.004 1.00 93.25 92 VAL A CA 1
ATOM 738 C C . VAL A 1 92 ? -1.782 -8.907 -4.935 1.00 93.25 92 VAL A C 1
ATOM 740 O O . VAL A 1 92 ? -1.308 -8.272 -5.878 1.00 93.25 92 VAL A O 1
ATOM 743 N N . PHE A 1 93 ? -1.105 -9.145 -3.817 1.00 93.62 93 PHE A N 1
ATOM 744 C CA . PHE A 1 93 ? 0.279 -8.735 -3.659 1.00 93.62 93 PHE A CA 1
ATOM 745 C C . PHE A 1 93 ? 1.175 -9.657 -4.473 1.00 93.62 93 PHE A C 1
ATOM 747 O O . PHE A 1 93 ? 1.025 -10.879 -4.416 1.00 93.62 93 PHE A O 1
ATOM 754 N N . ILE A 1 94 ? 2.117 -9.070 -5.208 1.00 91.44 94 ILE A N 1
ATOM 755 C CA . ILE A 1 94 ? 3.126 -9.821 -5.943 1.00 91.44 94 ILE A CA 1
ATOM 756 C C . ILE A 1 94 ? 4.474 -9.638 -5.257 1.00 91.44 94 ILE A C 1
ATOM 758 O O . ILE A 1 94 ? 5.060 -8.556 -5.271 1.00 91.44 94 ILE A O 1
ATOM 762 N N . SER A 1 95 ? 4.986 -10.728 -4.693 1.00 86.31 95 SER A N 1
ATOM 763 C CA . SER A 1 95 ? 6.374 -10.794 -4.238 1.00 86.31 95 SER A CA 1
ATOM 764 C C . SER A 1 95 ? 7.315 -10.769 -5.444 1.00 86.31 95 SER A C 1
ATOM 766 O O . SER A 1 95 ? 6.907 -11.146 -6.533 1.00 86.31 95 SER A O 1
ATOM 768 N N . ASN A 1 96 ? 8.564 -10.327 -5.263 1.00 87.00 96 ASN A N 1
ATOM 769 C CA . ASN A 1 96 ? 9.619 -10.279 -6.291 1.00 87.00 96 ASN A CA 1
ATOM 770 C C . ASN A 1 96 ? 9.420 -9.308 -7.475 1.00 87.00 96 ASN A C 1
ATOM 772 O O . ASN A 1 96 ? 10.256 -9.283 -8.379 1.00 87.00 96 ASN A O 1
ATOM 776 N N . VAL A 1 97 ? 8.391 -8.459 -7.460 1.00 91.19 97 VAL A N 1
ATOM 777 C CA . VAL A 1 97 ? 8.209 -7.387 -8.449 1.00 91.19 97 VAL A CA 1
ATOM 778 C C . VAL A 1 97 ? 8.221 -6.036 -7.753 1.00 91.19 97 VAL A C 1
ATOM 780 O O . VAL A 1 97 ? 7.607 -5.853 -6.706 1.00 91.19 97 VAL A O 1
ATOM 783 N N . GLY A 1 98 ? 8.936 -5.090 -8.351 1.00 92.50 98 GLY A N 1
ATOM 784 C CA . GLY A 1 98 ? 9.065 -3.733 -7.854 1.00 92.50 98 G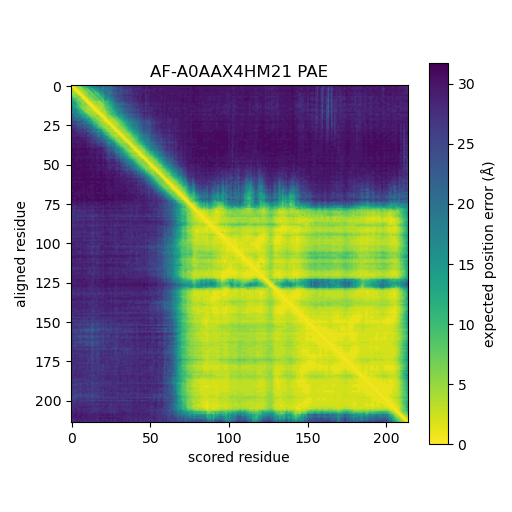LY A CA 1
ATOM 785 C C . GLY A 1 98 ? 8.685 -2.704 -8.908 1.00 92.50 98 GLY A C 1
ATOM 786 O O . GLY A 1 98 ? 8.930 -2.913 -10.096 1.00 92.50 98 GLY A O 1
ATOM 787 N N . ALA A 1 99 ? 8.098 -1.589 -8.485 1.00 93.12 99 ALA A N 1
ATOM 788 C CA . ALA A 1 99 ? 7.829 -0.446 -9.349 1.00 93.12 99 ALA A CA 1
ATOM 789 C C . ALA A 1 99 ? 8.861 0.665 -9.125 1.00 93.12 99 ALA A C 1
ATOM 791 O O . ALA A 1 99 ? 9.300 0.915 -8.003 1.00 93.12 99 ALA A O 1
ATOM 792 N N . ILE A 1 100 ? 9.234 1.342 -10.210 1.00 92.50 100 ILE A N 1
ATOM 793 C CA . ILE A 1 100 ? 10.161 2.476 -10.218 1.00 92.50 100 ILE A CA 1
ATOM 794 C C . ILE A 1 100 ? 9.532 3.588 -11.064 1.00 92.50 100 ILE A C 1
ATOM 796 O O . ILE A 1 100 ? 9.098 3.304 -12.185 1.00 92.50 100 ILE A O 1
ATOM 800 N N . PRO A 1 101 ? 9.479 4.846 -10.591 1.00 92.56 101 PRO A N 1
ATOM 801 C CA . PRO A 1 101 ? 9.101 5.971 -11.441 1.00 92.56 101 PRO A CA 1
ATOM 802 C C . PRO A 1 101 ? 9.998 6.035 -12.679 1.00 92.56 101 PRO A C 1
ATOM 804 O O . PRO A 1 101 ? 11.217 5.888 -12.588 1.00 92.56 101 PRO A O 1
ATOM 807 N N . LYS A 1 102 ? 9.409 6.213 -13.857 1.00 92.62 102 LYS A N 1
ATOM 808 C CA . LYS A 1 102 ? 10.093 6.047 -15.145 1.00 92.62 102 LYS A CA 1
ATOM 809 C C . LYS A 1 102 ? 11.301 6.965 -15.311 1.00 92.62 102 LYS A C 1
ATOM 811 O O . LYS A 1 102 ? 12.298 6.560 -15.900 1.00 92.62 102 LYS A O 1
ATOM 816 N N . GLU A 1 103 ? 11.221 8.170 -14.767 1.00 93.19 103 GLU A N 1
ATOM 817 C CA . GLU A 1 103 ? 12.293 9.161 -14.701 1.00 93.19 103 GLU A CA 1
ATOM 818 C C . GLU A 1 103 ? 13.508 8.698 -13.882 1.00 93.19 103 GLU A C 1
ATOM 820 O O . GLU A 1 103 ? 14.625 9.144 -14.137 1.00 93.19 103 GLU A O 1
ATOM 825 N N . ASN A 1 104 ? 13.306 7.769 -12.945 1.00 92.56 104 ASN A N 1
ATOM 826 C CA . ASN A 1 104 ? 14.338 7.244 -12.055 1.00 92.56 104 ASN A CA 1
ATOM 827 C C . ASN A 1 104 ? 14.887 5.885 -12.515 1.00 92.56 104 ASN A C 1
ATOM 829 O O . ASN A 1 104 ? 15.883 5.410 -11.963 1.00 92.56 104 ASN A O 1
ATOM 833 N N . TYR A 1 105 ? 14.263 5.252 -13.513 1.00 91.19 105 TYR A N 1
ATOM 834 C CA . TYR A 1 105 ? 14.667 3.932 -13.982 1.00 91.19 105 TYR A CA 1
ATOM 835 C C . TYR A 1 105 ? 16.021 3.961 -14.705 1.00 91.19 105 TYR A C 1
ATOM 837 O O . TYR A 1 105 ? 16.267 4.767 -15.604 1.00 91.19 105 TYR A O 1
ATOM 845 N N . LYS A 1 106 ? 16.882 3.002 -14.356 1.00 89.50 106 LYS A N 1
ATOM 846 C CA . LYS A 1 106 ? 18.134 2.696 -15.055 1.00 89.50 106 LYS A CA 1
ATOM 847 C C . LYS A 1 106 ? 18.100 1.240 -15.502 1.00 89.50 106 LYS A C 1
ATOM 849 O O . LYS A 1 106 ? 17.651 0.382 -14.749 1.00 89.50 106 LYS A O 1
ATOM 854 N N . SER A 1 107 ? 18.644 0.937 -16.680 1.00 86.38 107 SER A N 1
ATOM 855 C CA . SER A 1 107 ? 18.672 -0.431 -17.233 1.00 86.38 107 SER A CA 1
ATOM 856 C C . SER A 1 107 ? 19.370 -1.460 -16.333 1.00 86.38 107 SER A C 1
ATOM 858 O O . SER A 1 107 ? 19.141 -2.655 -16.473 1.00 86.38 107 SER A O 1
ATOM 860 N N . THR A 1 108 ? 20.201 -1.006 -15.394 1.00 87.06 108 THR A N 1
ATOM 861 C CA . THR A 1 108 ? 20.878 -1.844 -14.397 1.00 87.06 108 THR A CA 1
ATOM 862 C C . THR A 1 108 ? 19.984 -2.268 -13.228 1.00 87.06 108 THR A C 1
ATOM 864 O O . THR A 1 108 ? 20.398 -3.117 -12.453 1.00 87.06 108 THR A O 1
ATOM 867 N N . MET A 1 109 ? 18.791 -1.681 -13.068 1.00 86.06 109 MET A N 1
ATOM 868 C CA . MET A 1 109 ? 17.891 -1.935 -11.928 1.00 86.06 109 MET A C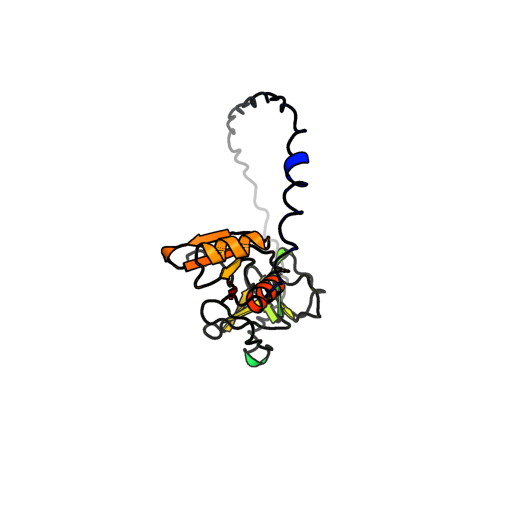A 1
ATOM 869 C C . MET A 1 109 ? 17.049 -3.210 -12.074 1.00 86.06 109 MET A C 1
ATOM 871 O O . MET A 1 109 ? 16.346 -3.581 -11.141 1.00 86.06 109 MET A O 1
ATOM 875 N N . GLY A 1 110 ? 17.092 -3.871 -13.232 1.00 84.88 110 GLY A N 1
ATOM 876 C CA . GLY A 1 110 ? 16.414 -5.147 -13.447 1.00 84.88 110 GLY A CA 1
ATOM 877 C C . GLY A 1 110 ? 15.759 -5.277 -14.817 1.00 84.88 110 GLY A C 1
ATOM 878 O O . GLY A 1 110 ? 15.617 -4.307 -15.571 1.00 84.88 110 GLY A O 1
ATOM 879 N N . GLU A 1 111 ? 15.354 -6.510 -15.121 1.00 87.69 111 GLU A N 1
ATOM 880 C CA . GLU A 1 111 ? 14.573 -6.849 -16.309 1.00 87.69 111 GLU A CA 1
ATOM 881 C C . GLU A 1 111 ? 13.191 -6.191 -16.226 1.00 87.69 111 GLU A C 1
ATOM 883 O O . GLU A 1 111 ? 12.476 -6.352 -15.233 1.00 87.69 111 GLU A O 1
ATOM 888 N N . ILE A 1 112 ? 12.808 -5.463 -17.278 1.00 89.94 112 ILE A N 1
ATOM 889 C CA . ILE A 1 112 ? 11.480 -4.855 -17.387 1.00 89.94 112 ILE A CA 1
ATOM 890 C C . ILE A 1 112 ? 10.455 -5.956 -17.646 1.00 89.94 112 ILE A C 1
ATOM 892 O O . ILE A 1 112 ? 10.508 -6.635 -18.668 1.00 89.94 112 ILE A O 1
ATOM 896 N N . LEU A 1 113 ? 9.484 -6.077 -16.747 1.00 88.00 113 LEU A N 1
ATOM 897 C CA . LEU A 1 113 ? 8.339 -6.974 -16.898 1.00 88.00 113 LEU A CA 1
ATOM 898 C C . LEU A 1 113 ? 7.172 -6.255 -17.578 1.00 88.00 113 LEU A C 1
ATOM 900 O O . LEU A 1 113 ? 6.484 -6.819 -18.425 1.00 88.00 113 LEU A O 1
ATOM 904 N N . TYR A 1 114 ? 6.955 -4.994 -17.203 1.00 86.94 114 TYR A N 1
ATOM 905 C CA . TYR A 1 114 ? 5.887 -4.146 -17.718 1.00 86.94 114 TYR A CA 1
ATOM 906 C C . TYR A 1 114 ? 6.277 -2.672 -17.561 1.00 86.94 114 TYR A C 1
ATOM 908 O O . TYR A 1 114 ? 7.049 -2.310 -16.676 1.00 86.94 114 TYR A O 1
ATOM 916 N N . GLN A 1 115 ? 5.746 -1.798 -18.411 1.00 89.19 115 GLN A N 1
ATOM 917 C CA . GLN A 1 115 ? 5.902 -0.352 -18.254 1.00 89.19 115 GLN A CA 1
ATOM 918 C C . GLN A 1 115 ? 4.621 0.361 -18.670 1.00 89.19 115 GLN A C 1
ATOM 920 O O . GLN A 1 115 ? 4.005 0.007 -19.678 1.00 89.19 115 GLN A O 1
ATOM 925 N N . ASP A 1 116 ? 4.262 1.403 -17.933 1.00 88.56 116 ASP A N 1
ATOM 926 C CA . ASP A 1 116 ? 3.202 2.323 -18.322 1.00 88.56 116 ASP A CA 1
ATOM 927 C C . ASP A 1 116 ? 3.758 3.742 -18.568 1.00 88.56 116 ASP A C 1
ATOM 929 O O . ASP A 1 116 ? 4.931 3.938 -18.935 1.00 88.56 116 ASP A O 1
ATOM 933 N N . SER A 1 117 ? 2.885 4.748 -18.494 1.00 88.75 117 SER A N 1
ATOM 934 C CA . SER A 1 117 ? 3.263 6.147 -18.682 1.00 88.75 117 SER A CA 1
ATOM 935 C C . SER A 1 117 ? 4.096 6.710 -17.528 1.00 88.75 117 SER A C 1
ATOM 937 O O . SER A 1 117 ? 4.862 7.637 -17.773 1.00 88.75 117 SER A O 1
ATOM 939 N N . VAL A 1 118 ? 3.965 6.165 -16.316 1.00 91.56 118 VAL A N 1
ATOM 940 C CA . VAL A 1 118 ? 4.538 6.704 -15.072 1.00 91.56 118 VAL A CA 1
ATOM 941 C C . VAL A 1 118 ? 5.567 5.757 -14.455 1.00 91.56 118 VAL A C 1
ATOM 943 O O . VAL A 1 118 ? 6.586 6.221 -13.956 1.00 91.56 118 VAL A O 1
ATOM 946 N N . PHE A 1 119 ? 5.352 4.444 -14.514 1.00 92.56 119 PHE A N 1
ATOM 947 C CA . PHE A 1 119 ? 6.175 3.454 -13.826 1.00 92.56 119 PHE A CA 1
ATOM 948 C C . PHE A 1 119 ? 6.788 2.427 -14.778 1.00 92.56 119 PHE A C 1
ATOM 950 O O . PHE A 1 119 ? 6.209 2.034 -15.796 1.00 92.56 119 PHE A O 1
ATOM 957 N N . VAL A 1 120 ? 7.975 1.962 -14.399 1.00 92.50 120 VAL A N 1
ATOM 958 C CA . VAL A 1 120 ? 8.627 0.765 -14.925 1.00 92.50 120 VAL A CA 1
ATOM 959 C C . VAL A 1 120 ? 8.568 -0.297 -13.834 1.00 92.50 120 VAL A C 1
ATOM 961 O O . VAL A 1 120 ? 8.992 -0.057 -12.705 1.00 92.50 120 VAL A O 1
ATOM 964 N N . PHE A 1 121 ? 8.027 -1.462 -14.172 1.00 92.56 121 PHE A N 1
ATOM 965 C CA . PHE A 1 121 ? 7.904 -2.602 -13.275 1.00 92.56 121 PHE A CA 1
ATOM 966 C C . PHE A 1 121 ? 8.981 -3.616 -13.625 1.00 92.56 121 PHE A C 1
ATOM 968 O O . PHE A 1 121 ? 9.075 -4.064 -14.773 1.00 92.56 121 PHE A O 1
ATOM 975 N N . VAL A 1 122 ? 9.792 -3.969 -12.638 1.00 92.00 122 VAL A N 1
ATOM 976 C CA . VAL A 1 122 ? 10.964 -4.826 -12.808 1.00 92.00 122 VAL A CA 1
ATOM 977 C C . VAL A 1 122 ? 10.902 -6.024 -11.883 1.00 92.00 122 VAL A C 1
ATOM 979 O O . VAL A 1 122 ? 10.291 -5.969 -10.813 1.00 92.00 122 VAL A O 1
ATOM 982 N N . ARG A 1 123 ? 11.572 -7.107 -12.276 1.00 89.00 123 ARG A N 1
ATOM 983 C CA . ARG A 1 123 ? 11.844 -8.206 -11.350 1.00 89.00 123 ARG A CA 1
ATOM 984 C C . ARG A 1 123 ? 12.856 -7.721 -10.311 1.00 89.00 123 ARG A C 1
ATOM 986 O O . ARG A 1 123 ? 13.945 -7.282 -10.670 1.00 89.00 123 ARG A O 1
ATOM 993 N N . SER A 1 124 ? 12.466 -7.757 -9.042 1.00 78.31 124 SER A N 1
ATOM 994 C CA . SER A 1 124 ? 13.322 -7.385 -7.921 1.00 78.31 124 SER A CA 1
ATOM 995 C C . SER A 1 124 ? 14.384 -8.456 -7.707 1.00 78.31 124 SER A C 1
ATOM 997 O O . SER A 1 124 ? 14.065 -9.634 -7.558 1.00 78.31 124 SER A O 1
ATOM 999 N N . ASN A 1 125 ? 15.642 -8.026 -7.625 1.00 73.25 125 ASN A N 1
ATOM 1000 C CA . ASN A 1 125 ? 16.770 -8.877 -7.248 1.00 73.25 125 ASN A CA 1
ATOM 1001 C C . ASN A 1 125 ? 17.092 -8.774 -5.741 1.00 73.25 125 ASN A C 1
ATOM 1003 O O . ASN A 1 125 ? 18.192 -9.122 -5.324 1.00 73.25 125 ASN A O 1
ATOM 1007 N N . GLY A 1 126 ? 16.152 -8.270 -4.929 1.00 66.00 126 GLY A N 1
ATOM 1008 C CA . GLY A 1 126 ? 16.350 -8.021 -3.495 1.00 66.00 126 GLY A CA 1
ATOM 1009 C C . GLY A 1 126 ? 16.709 -6.574 -3.137 1.00 66.00 126 GLY A C 1
ATOM 1010 O O . GLY A 1 126 ? 17.006 -6.292 -1.977 1.00 66.00 126 GLY A O 1
ATOM 1011 N N . ASP A 1 127 ? 16.657 -5.647 -4.098 1.00 66.38 127 ASP A N 1
ATOM 1012 C CA . ASP A 1 127 ? 16.877 -4.224 -3.833 1.00 66.38 127 ASP A CA 1
ATOM 1013 C C . ASP A 1 127 ? 15.715 -3.624 -3.028 1.00 66.38 127 ASP A C 1
ATOM 1015 O O . ASP A 1 127 ? 14.561 -3.627 -3.462 1.00 66.38 127 ASP A O 1
ATOM 1019 N N . LYS A 1 128 ? 16.037 -3.043 -1.866 1.00 62.91 128 LYS A N 1
ATOM 1020 C CA . LYS A 1 128 ? 15.066 -2.421 -0.944 1.00 62.91 128 LYS A CA 1
ATOM 1021 C C . LYS A 1 128 ? 14.447 -1.112 -1.454 1.00 62.91 128 LYS A C 1
ATOM 1023 O O . LYS A 1 128 ? 13.515 -0.605 -0.845 1.00 62.91 128 LYS A O 1
ATOM 1028 N N . ALA A 1 129 ? 14.970 -0.539 -2.537 1.00 74.81 129 ALA A N 1
ATOM 1029 C CA . ALA A 1 129 ? 14.531 0.764 -3.048 1.00 74.81 129 ALA A CA 1
ATOM 1030 C C . ALA A 1 129 ? 13.320 0.686 -3.996 1.00 74.81 129 ALA A C 1
ATOM 1032 O O . ALA A 1 129 ? 12.872 1.712 -4.507 1.00 74.81 129 ALA A O 1
ATOM 1033 N N . LEU A 1 130 ? 12.822 -0.518 -4.283 1.00 88.38 130 LEU A N 1
ATOM 1034 C CA . LEU A 1 130 ? 11.711 -0.710 -5.204 1.00 88.38 130 LEU A CA 1
ATOM 1035 C C . LEU A 1 130 ? 10.374 -0.561 -4.486 1.00 88.38 130 LEU A C 1
ATOM 1037 O O . LEU A 1 130 ? 10.194 -1.069 -3.380 1.00 88.38 130 LEU A O 1
ATOM 1041 N N . LEU A 1 131 ? 9.416 0.095 -5.140 1.00 92.81 131 LEU A N 1
ATOM 1042 C CA . LEU A 1 131 ? 8.082 0.244 -4.573 1.00 92.81 131 LEU A CA 1
ATOM 1043 C C . LEU A 1 131 ? 7.347 -1.101 -4.647 1.00 92.81 131 LEU A C 1
ATOM 1045 O O . LEU A 1 131 ? 7.374 -1.730 -5.711 1.00 92.81 131 LEU A O 1
ATOM 1049 N N . PRO A 1 132 ? 6.672 -1.538 -3.572 1.00 93.69 132 PRO A N 1
ATOM 1050 C CA . PRO A 1 132 ? 5.915 -2.781 -3.579 1.00 93.69 132 PRO A CA 1
ATOM 1051 C C . PRO A 1 132 ? 4.756 -2.724 -4.581 1.00 93.69 132 PRO A C 1
ATOM 1053 O O . PRO A 1 132 ? 4.194 -1.658 -4.845 1.00 93.69 132 PRO A O 1
ATOM 1056 N N . VAL A 1 133 ? 4.405 -3.873 -5.163 1.00 93.88 133 VAL A N 1
ATOM 1057 C CA . VAL A 1 133 ? 3.495 -3.950 -6.314 1.00 93.88 133 VAL A CA 1
ATOM 1058 C C . VAL A 1 133 ? 2.309 -4.866 -6.037 1.00 93.88 133 VAL A C 1
ATOM 1060 O O . VAL A 1 133 ? 2.433 -5.965 -5.501 1.00 93.88 133 VAL A O 1
ATOM 1063 N N . ALA A 1 134 ? 1.143 -4.408 -6.471 1.00 94.00 134 ALA A N 1
ATOM 1064 C CA . ALA A 1 134 ? -0.092 -5.162 -6.515 1.00 94.00 134 ALA A CA 1
ATOM 1065 C C . ALA A 1 134 ? -0.454 -5.516 -7.964 1.00 94.00 134 ALA A C 1
ATOM 1067 O O . ALA A 1 134 ? -0.266 -4.719 -8.884 1.00 94.00 134 ALA A O 1
ATOM 1068 N N . TYR A 1 135 ? -1.031 -6.694 -8.165 1.00 91.88 135 TYR A N 1
ATOM 1069 C CA . TYR A 1 135 ? -1.612 -7.136 -9.426 1.00 91.88 135 TYR A CA 1
ATOM 1070 C C . TYR A 1 135 ? -3.136 -7.067 -9.359 1.00 91.88 135 TYR A C 1
ATOM 1072 O O . TYR A 1 135 ? -3.742 -7.417 -8.347 1.00 91.88 135 TYR A O 1
ATOM 1080 N N . SER A 1 136 ? -3.764 -6.609 -10.440 1.00 90.94 136 SER A N 1
ATOM 1081 C CA . SER A 1 136 ? -5.216 -6.588 -10.604 1.00 90.94 136 SER A CA 1
ATOM 1082 C C . SER A 1 136 ? -5.649 -7.730 -11.528 1.00 90.94 136 SER A C 1
ATOM 1084 O O . SER A 1 136 ? -5.525 -7.584 -12.748 1.00 90.94 136 SER A O 1
ATOM 1086 N N . PRO A 1 137 ? -6.219 -8.835 -11.007 1.00 87.88 137 PRO A N 1
ATOM 1087 C CA . PRO A 1 137 ? -6.668 -9.952 -11.845 1.00 87.88 137 PRO A CA 1
ATOM 1088 C C . PRO A 1 137 ? -7.723 -9.539 -12.875 1.00 87.88 137 PRO A C 1
ATOM 1090 O O . PRO A 1 137 ? -7.736 -10.035 -13.994 1.00 87.88 137 PRO A O 1
ATOM 1093 N N . SER A 1 138 ? -8.581 -8.578 -12.516 1.00 87.62 138 SER A N 1
ATOM 1094 C CA . SER A 1 138 ? -9.646 -8.079 -13.396 1.00 87.62 138 SER A CA 1
ATOM 1095 C C . SER A 1 138 ? -9.138 -7.318 -14.624 1.00 87.62 138 SER A C 1
ATOM 1097 O O . SER A 1 138 ? -9.803 -7.313 -15.656 1.00 87.62 138 SER A O 1
ATOM 1099 N N . THR A 1 139 ? -7.979 -6.659 -14.525 1.00 87.00 139 THR A N 1
ATOM 1100 C CA . THR A 1 139 ? -7.443 -5.813 -15.608 1.00 87.00 139 THR A CA 1
ATOM 1101 C C . THR A 1 139 ? -6.132 -6.325 -16.192 1.00 87.00 139 THR A C 1
ATOM 1103 O O . THR A 1 139 ? -5.691 -5.814 -17.220 1.00 87.00 139 THR A O 1
ATOM 1106 N N . GLY A 1 140 ? -5.495 -7.302 -15.546 1.00 85.69 140 GLY A N 1
ATOM 1107 C CA . GLY A 1 140 ? -4.180 -7.805 -15.923 1.00 85.69 140 GLY A CA 1
ATOM 1108 C C . GLY A 1 140 ? -3.042 -6.805 -15.704 1.00 85.69 140 GLY A C 1
ATOM 1109 O O . GLY A 1 140 ? -1.998 -6.942 -16.336 1.00 85.69 140 GLY A O 1
ATOM 1110 N N . LYS A 1 141 ? -3.236 -5.779 -14.864 1.00 88.25 141 LYS A N 1
ATOM 1111 C CA . LYS A 1 141 ? -2.275 -4.680 -14.673 1.00 88.25 141 LYS A CA 1
ATOM 1112 C C . LYS A 1 141 ? -1.574 -4.735 -13.323 1.00 88.25 141 LYS A C 1
ATOM 1114 O O . LYS A 1 141 ? -2.137 -5.201 -12.333 1.00 88.25 141 LYS A O 1
ATOM 1119 N N . LEU A 1 142 ? -0.351 -4.208 -13.310 1.00 91.12 142 LEU A N 1
ATOM 1120 C CA . LEU A 1 142 ? 0.440 -3.969 -12.109 1.00 91.12 142 LEU A CA 1
ATOM 1121 C C . LEU A 1 142 ? 0.254 -2.527 -11.632 1.00 91.12 142 LEU A C 1
ATOM 1123 O O . LEU A 1 142 ? 0.144 -1.603 -12.439 1.00 91.12 142 LEU A O 1
ATOM 1127 N N . HIS A 1 143 ? 0.233 -2.349 -10.316 1.00 92.50 143 HIS A N 1
ATOM 1128 C CA . HIS A 1 143 ? 0.028 -1.070 -9.654 1.00 92.50 143 HIS A CA 1
ATOM 1129 C C . HIS A 1 143 ? 0.968 -0.944 -8.453 1.00 92.50 143 HIS A C 1
ATOM 1131 O O . HIS A 1 143 ? 1.054 -1.890 -7.670 1.00 92.50 143 HIS A O 1
ATOM 1137 N N . PRO A 1 144 ? 1.655 0.193 -8.261 1.00 94.00 144 PRO A N 1
ATOM 1138 C CA . PRO A 1 144 ? 2.403 0.410 -7.034 1.00 94.00 144 PRO A CA 1
ATOM 1139 C C . PRO A 1 144 ? 1.446 0.509 -5.842 1.00 94.00 144 PRO A C 1
ATOM 1141 O O . PRO A 1 144 ? 0.342 1.058 -5.931 1.00 94.00 144 PRO A O 1
ATOM 1144 N N . ILE A 1 145 ? 1.883 -0.031 -4.714 1.00 95.12 145 ILE A N 1
ATOM 1145 C CA . ILE A 1 145 ? 1.200 0.099 -3.433 1.00 95.12 145 ILE A CA 1
ATOM 1146 C C . ILE A 1 145 ? 1.503 1.489 -2.862 1.00 95.12 145 ILE A C 1
ATOM 1148 O O . ILE A 1 145 ? 2.606 2.020 -2.992 1.00 95.12 145 ILE A O 1
ATOM 1152 N N . SER A 1 146 ? 0.472 2.114 -2.300 1.00 94.75 146 SER A N 1
ATOM 1153 C CA . SER A 1 146 ? 0.531 3.434 -1.675 1.00 94.75 146 SER A CA 1
ATOM 1154 C C . SER A 1 146 ? 1.344 3.374 -0.389 1.00 94.75 146 SER A C 1
ATOM 1156 O O . SER A 1 146 ? 1.500 2.318 0.211 1.00 94.75 146 SER A O 1
ATOM 1158 N N . SER A 1 147 ? 1.801 4.525 0.092 1.00 95.56 147 SER A N 1
ATOM 1159 C CA . SER A 1 147 ? 2.361 4.634 1.441 1.00 95.56 147 SER A CA 1
ATOM 1160 C C . SER A 1 147 ? 1.280 4.749 2.525 1.00 95.56 147 SER A C 1
ATOM 1162 O O . SER A 1 147 ? 1.594 5.034 3.679 1.00 95.56 147 SER A O 1
ATOM 1164 N N . ILE A 1 148 ? 0.008 4.592 2.153 1.00 96.69 148 ILE A N 1
ATOM 1165 C CA . ILE A 1 148 ? -1.142 4.625 3.051 1.00 96.69 148 ILE A CA 1
ATOM 1166 C C . ILE A 1 148 ? -1.636 3.202 3.316 1.00 96.69 148 ILE A C 1
ATOM 1168 O O . ILE A 1 148 ? -1.831 2.402 2.395 1.00 96.69 148 ILE A O 1
ATOM 1172 N N . LEU A 1 149 ? -1.877 2.916 4.591 1.00 96.38 149 LEU A N 1
ATOM 1173 C CA . LEU A 1 149 ? -2.531 1.706 5.067 1.00 96.38 149 LEU A CA 1
ATOM 1174 C C . LEU A 1 149 ? -3.859 2.076 5.712 1.00 96.38 149 LEU A C 1
ATOM 1176 O O . LEU A 1 149 ? -3.986 3.140 6.313 1.00 96.38 149 LEU A O 1
ATOM 1180 N N . HIS A 1 150 ? -4.832 1.183 5.636 1.00 97.69 150 HIS A N 1
ATOM 1181 C CA . HIS A 1 150 ? -6.130 1.338 6.270 1.00 97.69 150 HIS A CA 1
ATOM 1182 C C . HIS A 1 150 ? -6.280 0.323 7.394 1.00 97.69 150 HIS A C 1
ATOM 1184 O O . HIS A 1 150 ? -6.080 -0.865 7.173 1.00 97.69 150 HIS A O 1
ATOM 1190 N N . VAL A 1 151 ? -6.647 0.788 8.581 1.00 97.75 151 VAL A N 1
ATOM 1191 C CA . VAL A 1 151 ? -7.093 -0.027 9.705 1.00 97.75 151 VAL A CA 1
ATOM 1192 C C . VAL A 1 151 ? -8.619 0.023 9.725 1.00 97.75 151 VAL A C 1
ATOM 1194 O O . VAL A 1 151 ? -9.214 1.081 9.962 1.00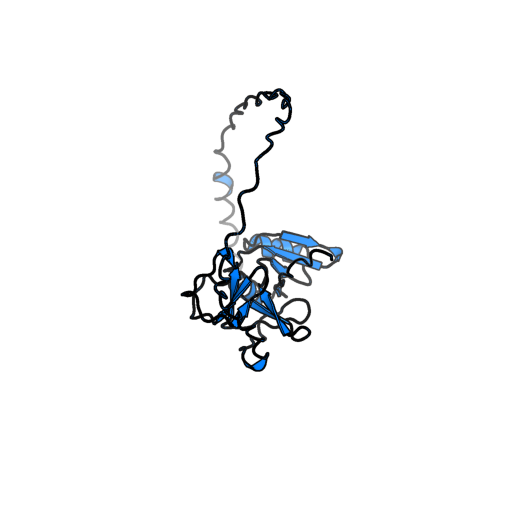 97.75 151 VAL A O 1
ATOM 1197 N N . ASP A 1 152 ? -9.238 -1.116 9.435 1.00 96.31 152 ASP A N 1
ATOM 1198 C CA . ASP A 1 152 ? -10.686 -1.291 9.461 1.00 96.31 152 ASP A CA 1
ATOM 1199 C C . ASP A 1 152 ? -11.196 -1.434 10.898 1.00 96.31 152 ASP A C 1
ATOM 1201 O O . ASP A 1 152 ? -10.450 -1.742 11.831 1.00 96.31 152 ASP A O 1
ATOM 1205 N N . ASN A 1 153 ? -12.498 -1.205 11.085 1.00 96.56 153 ASN A N 1
ATOM 1206 C CA . ASN A 1 153 ? -13.166 -1.280 12.385 1.00 96.56 153 ASN A CA 1
ATOM 1207 C C . ASN A 1 153 ? -12.518 -0.394 13.473 1.00 96.56 153 ASN A C 1
ATOM 1209 O O . ASN A 1 153 ? -12.682 -0.633 14.673 1.00 96.56 153 ASN A O 1
ATOM 1213 N N . ALA A 1 154 ? -11.829 0.673 13.061 1.00 97.31 154 ALA A N 1
ATOM 1214 C CA . ALA A 1 154 ? -11.128 1.585 13.946 1.00 97.31 154 ALA A CA 1
ATOM 1215 C C . ALA A 1 154 ? -12.115 2.419 14.776 1.00 97.31 154 ALA A C 1
ATOM 1217 O O . ALA A 1 154 ? -12.850 3.263 14.260 1.00 97.31 154 ALA A O 1
ATOM 1218 N N . THR A 1 155 ? -12.116 2.180 16.086 1.00 97.81 155 THR A N 1
ATOM 1219 C CA . THR A 1 155 ? -12.777 3.030 17.087 1.00 97.81 155 THR A CA 1
ATOM 1220 C C . THR A 1 155 ? -11.819 4.110 17.594 1.00 97.81 155 THR A C 1
ATOM 1222 O O . THR A 1 155 ? -10.616 4.049 17.343 1.00 97.81 155 THR A O 1
ATOM 1225 N N . GLU A 1 156 ? -12.315 5.059 18.394 1.00 97.75 156 GLU A N 1
ATOM 1226 C CA . GLU A 1 156 ? -11.461 6.084 19.016 1.00 97.75 156 GLU A CA 1
ATOM 1227 C C . GLU A 1 156 ? -10.359 5.484 19.908 1.00 97.75 156 GLU A C 1
ATOM 1229 O O . GLU A 1 156 ? -9.254 6.025 19.998 1.00 97.75 156 GLU A O 1
ATOM 1234 N N . SER A 1 157 ? -10.641 4.333 20.531 1.00 97.69 157 SER A N 1
ATOM 1235 C CA . SER A 1 157 ? -9.660 3.589 21.326 1.00 97.69 157 SER A CA 1
ATOM 1236 C C . SER A 1 157 ? -8.544 3.037 20.443 1.00 97.69 157 SER A C 1
ATOM 1238 O O . SER A 1 157 ? -7.375 3.247 20.748 1.00 97.69 157 SER A O 1
ATOM 1240 N N . VAL A 1 158 ? -8.900 2.396 19.323 1.00 97.94 158 VAL A N 1
ATOM 1241 C CA . VAL A 1 158 ? -7.931 1.862 18.348 1.00 97.94 158 VAL A CA 1
ATOM 1242 C C . VAL A 1 158 ? -7.094 2.992 17.757 1.00 97.94 158 VAL A C 1
ATOM 1244 O O . VAL A 1 158 ? -5.876 2.893 17.694 1.00 97.94 158 VAL A O 1
ATOM 1247 N N . ARG A 1 159 ? -7.727 4.109 17.385 1.00 98.00 159 ARG A N 1
ATOM 1248 C CA . ARG A 1 159 ? -7.029 5.308 16.911 1.00 98.00 159 ARG A CA 1
ATOM 1249 C C . ARG A 1 159 ? -6.002 5.812 17.923 1.00 98.00 159 ARG A C 1
ATOM 1251 O O . ARG A 1 159 ? -4.858 6.072 17.559 1.00 98.00 159 ARG A O 1
ATOM 1258 N N . SER A 1 160 ? -6.405 5.953 19.184 1.00 97.94 160 SER A N 1
ATOM 1259 C CA . SER A 1 160 ? -5.512 6.411 20.252 1.00 97.94 160 SER A CA 1
ATOM 1260 C C . SER A 1 160 ? -4.356 5.438 20.483 1.00 97.94 160 SER A C 1
ATOM 1262 O O . SER A 1 160 ? -3.225 5.878 20.661 1.00 97.94 160 SER A O 1
ATOM 1264 N N . GLU A 1 161 ? -4.620 4.132 20.426 1.00 98.12 161 GLU A N 1
ATOM 1265 C CA . GLU A 1 161 ? -3.601 3.089 20.542 1.00 98.12 161 GLU A CA 1
ATOM 1266 C C . GLU A 1 161 ? -2.594 3.148 19.388 1.00 98.12 161 GLU A C 1
ATOM 1268 O O . GLU A 1 161 ? -1.397 3.271 19.632 1.00 98.12 161 GLU A O 1
ATOM 1273 N N . VAL A 1 162 ? -3.064 3.160 18.137 1.00 97.31 162 VAL A N 1
ATOM 1274 C CA . VAL A 1 162 ? -2.211 3.243 16.938 1.00 97.31 162 VAL A CA 1
ATOM 1275 C C . VAL A 1 162 ? -1.336 4.499 16.967 1.00 97.31 162 VAL A C 1
ATOM 1277 O O . VAL A 1 162 ? -0.137 4.422 16.701 1.00 97.31 162 VAL A O 1
ATOM 1280 N N . LYS A 1 163 ? -1.888 5.649 17.371 1.00 97.06 163 LYS A N 1
ATOM 1281 C CA . LYS A 1 163 ? -1.103 6.880 17.566 1.00 97.06 163 LYS A CA 1
ATOM 1282 C C . LYS A 1 163 ? -0.103 6.761 18.715 1.00 97.06 163 LYS A C 1
ATOM 1284 O O . LYS A 1 163 ? 1.014 7.254 18.601 1.00 97.06 163 LYS A O 1
ATOM 1289 N N . GLY A 1 164 ? -0.488 6.110 19.812 1.00 97.50 164 GLY A N 1
ATOM 1290 C CA . GLY A 1 164 ? 0.384 5.846 20.958 1.00 97.50 164 GLY A CA 1
ATOM 1291 C C . GLY A 1 164 ? 1.576 4.946 20.619 1.00 97.50 164 GLY A C 1
ATOM 1292 O O . GLY A 1 164 ? 2.621 5.061 21.252 1.00 97.50 164 GLY A O 1
ATOM 1293 N N . LEU A 1 165 ? 1.450 4.108 19.585 1.00 96.25 165 LEU A N 1
ATOM 1294 C CA . LEU A 1 165 ? 2.545 3.311 19.020 1.00 96.25 165 LEU A CA 1
ATOM 1295 C C . LEU A 1 165 ? 3.502 4.125 18.130 1.00 96.25 165 LEU A C 1
ATOM 1297 O O . LEU A 1 165 ? 4.518 3.592 17.697 1.00 96.25 165 LEU A O 1
ATOM 1301 N N . GLY A 1 166 ? 3.203 5.401 17.868 1.00 96.94 166 GLY A N 1
ATOM 1302 C CA . GLY A 1 166 ? 4.041 6.295 17.066 1.00 96.94 166 GLY A CA 1
ATOM 1303 C C . GLY A 1 166 ? 3.716 6.308 15.571 1.00 96.94 166 GLY A C 1
ATOM 1304 O O . GLY A 1 166 ? 4.425 6.959 14.807 1.00 96.94 166 GLY A O 1
ATOM 1305 N N . PHE A 1 167 ? 2.649 5.632 15.136 1.00 96.94 167 PHE A N 1
ATOM 1306 C CA . PHE A 1 167 ? 2.230 5.666 13.737 1.00 96.94 167 PHE A CA 1
ATOM 1307 C C . PHE A 1 167 ? 1.560 6.998 13.377 1.00 96.94 167 PHE A C 1
ATOM 1309 O O . PHE A 1 167 ? 0.747 7.540 14.133 1.00 96.94 167 PHE A O 1
ATOM 1316 N N . GLN A 1 168 ? 1.879 7.517 12.190 1.00 97.31 168 GLN A N 1
ATOM 1317 C CA . GLN A 1 168 ? 1.357 8.792 11.712 1.00 97.31 168 GLN A CA 1
ATOM 1318 C C . GLN A 1 168 ? -0.069 8.624 11.179 1.00 97.31 168 GLN A C 1
ATOM 1320 O O . GLN A 1 168 ? -0.303 7.950 10.178 1.00 97.31 168 GLN A O 1
ATOM 1325 N N . GLU A 1 169 ? -1.037 9.282 11.812 1.00 97.75 169 GLU A N 1
ATOM 1326 C CA . GLU A 1 169 ? -2.398 9.366 11.280 1.00 97.75 169 GLU A CA 1
ATOM 1327 C C . GLU A 1 169 ? -2.421 10.226 10.010 1.00 97.75 169 GLU A C 1
ATOM 1329 O O . GLU A 1 169 ? -1.943 11.363 10.011 1.00 97.75 169 GLU A O 1
ATOM 1334 N N . TYR A 1 170 ? -3.007 9.678 8.945 1.00 97.50 170 TYR A N 1
ATOM 1335 C CA . TYR A 1 170 ? -3.307 10.392 7.705 1.00 97.50 170 TYR A CA 1
ATOM 1336 C C . TYR A 1 170 ? -4.743 10.919 7.697 1.00 97.50 170 TYR A C 1
ATOM 1338 O O . TYR A 1 170 ? -5.002 12.069 7.350 1.00 97.50 170 TYR A O 1
ATOM 1346 N N . TYR A 1 171 ? -5.692 10.058 8.066 1.00 97.50 171 TYR A N 1
ATOM 1347 C CA . TYR A 1 171 ? -7.120 10.353 8.042 1.00 97.50 171 TYR A CA 1
ATOM 1348 C C . TYR A 1 171 ? -7.860 9.423 8.999 1.00 97.50 171 TYR A C 1
ATOM 1350 O O . TYR A 1 171 ? -7.491 8.262 9.139 1.00 97.50 171 TYR A O 1
ATOM 1358 N N . TYR A 1 172 ? -8.937 9.898 9.615 1.00 98.25 172 TYR A N 1
ATOM 1359 C CA . TYR A 1 172 ? -9.806 9.068 10.439 1.00 98.25 172 TYR A CA 1
ATOM 1360 C C . TYR A 1 172 ? -11.273 9.431 10.209 1.00 98.25 172 TYR A C 1
ATOM 1362 O O . TYR A 1 172 ? -11.645 10.605 10.209 1.00 98.25 172 TYR A O 1
ATOM 1370 N N . SER A 1 173 ? -12.106 8.406 10.029 1.00 97.88 173 SER A N 1
ATOM 1371 C CA . SER A 1 173 ? -13.554 8.524 9.884 1.00 97.88 173 SER A CA 1
ATOM 1372 C C . SER A 1 173 ? -14.261 7.665 10.933 1.00 97.88 173 SER A C 1
ATOM 1374 O O . SER A 1 173 ? -14.326 6.443 10.771 1.00 97.88 173 SER A O 1
ATOM 1376 N N . PRO A 1 174 ? -14.856 8.279 11.974 1.00 96.50 174 PRO A N 1
ATOM 1377 C CA . PRO A 1 174 ? -15.621 7.546 12.981 1.00 96.50 174 PRO A CA 1
ATOM 1378 C C . PRO A 1 174 ? -16.826 6.814 12.378 1.00 96.50 174 PRO A C 1
ATOM 1380 O O . PRO A 1 174 ? -17.124 5.683 12.751 1.00 96.50 174 PRO A O 1
ATOM 1383 N N . GLY A 1 175 ? -17.511 7.451 11.419 1.00 96.69 175 GLY A N 1
ATOM 1384 C CA . GLY A 1 175 ? -18.711 6.895 10.787 1.00 96.69 175 GLY A CA 1
ATOM 1385 C C . GLY A 1 175 ? -18.420 5.657 9.940 1.00 96.69 175 GLY A C 1
ATOM 1386 O O . GLY A 1 175 ? -19.187 4.700 9.973 1.00 96.69 175 GLY A O 1
ATOM 1387 N N . ALA A 1 176 ? -17.289 5.653 9.229 1.00 96.19 176 ALA A N 1
ATOM 1388 C CA . ALA A 1 176 ? -16.841 4.496 8.455 1.00 96.19 176 ALA A CA 1
ATOM 1389 C C . ALA A 1 176 ? -16.028 3.489 9.287 1.00 96.19 176 ALA A C 1
ATOM 1391 O O . ALA A 1 176 ? -15.694 2.427 8.772 1.00 96.19 176 ALA A O 1
ATOM 1392 N N . LYS A 1 177 ? -15.701 3.819 10.548 1.00 97.44 177 LYS A N 1
ATOM 1393 C CA . LYS A 1 177 ? -14.757 3.076 11.397 1.00 97.44 177 LYS A CA 1
ATOM 1394 C C . LYS A 1 177 ? -13.449 2.775 10.663 1.00 97.44 177 LYS A C 1
ATOM 1396 O O . LYS A 1 177 ? -12.988 1.638 10.626 1.00 97.44 177 LYS A O 1
ATOM 1401 N N . LEU A 1 178 ? -12.888 3.806 10.041 1.00 97.50 178 LEU A N 1
ATOM 1402 C CA . LEU A 1 178 ? -11.720 3.694 9.178 1.00 97.50 178 LEU A CA 1
ATOM 1403 C C . LEU A 1 178 ? -10.631 4.639 9.667 1.00 97.50 178 LEU A C 1
ATOM 1405 O O . LEU A 1 178 ? -10.858 5.848 9.758 1.00 97.50 178 LEU A O 1
ATOM 1409 N N . LEU A 1 179 ? -9.448 4.097 9.934 1.00 98.31 179 LEU A N 1
ATOM 1410 C CA . LEU A 1 179 ? -8.244 4.867 10.227 1.00 98.31 179 LEU A CA 1
ATOM 1411 C C . LEU A 1 179 ? -7.220 4.627 9.124 1.00 98.31 179 LEU A C 1
ATOM 1413 O O . LEU A 1 179 ? -6.815 3.498 8.888 1.00 98.31 179 LEU A O 1
ATOM 1417 N N . SER A 1 180 ? -6.768 5.687 8.474 1.00 98.19 180 SER A N 1
ATOM 1418 C CA . SER A 1 180 ? -5.668 5.634 7.521 1.00 98.19 180 SER A CA 1
ATOM 1419 C C . SER A 1 180 ? -4.373 6.065 8.199 1.00 98.19 180 SER A C 1
ATOM 1421 O O . SER A 1 180 ? -4.303 7.149 8.786 1.00 98.19 180 SER A O 1
ATOM 1423 N N . VAL A 1 181 ? -3.344 5.236 8.080 1.00 97.88 181 VAL A N 1
ATOM 1424 C CA . VAL A 1 181 ? -1.997 5.467 8.604 1.00 97.88 181 VAL A CA 1
ATOM 1425 C C . VAL A 1 181 ? -1.060 5.777 7.444 1.00 97.88 181 VAL A C 1
ATOM 1427 O O . VAL A 1 181 ? -1.087 5.093 6.421 1.00 97.88 181 VAL A O 1
ATOM 1430 N N . GLN A 1 182 ? -0.231 6.804 7.605 1.00 97.50 182 GLN A N 1
ATOM 1431 C CA . GLN A 1 182 ? 0.822 7.153 6.662 1.00 97.50 182 GLN A CA 1
ATOM 1432 C C . GLN A 1 182 ? 2.144 6.500 7.067 1.00 97.50 182 GLN A C 1
ATOM 1434 O O . GLN A 1 182 ? 2.583 6.605 8.210 1.00 97.50 182 GLN A O 1
ATOM 1439 N N . SER A 1 183 ? 2.791 5.864 6.098 1.00 95.69 183 SER A N 1
ATOM 1440 C CA . SER A 1 183 ? 4.156 5.344 6.167 1.00 95.69 183 SER A CA 1
ATOM 1441 C C . SER A 1 183 ? 4.983 5.929 5.009 1.00 95.69 183 SER A C 1
ATOM 1443 O O . SER A 1 183 ? 4.561 6.878 4.337 1.00 95.69 183 SER A O 1
ATOM 1445 N N . THR A 1 184 ? 6.160 5.367 4.759 1.00 93.31 184 THR A N 1
ATOM 1446 C CA . THR A 1 184 ? 6.933 5.562 3.533 1.00 93.31 184 THR A CA 1
ATOM 1447 C C . THR A 1 184 ? 6.627 4.437 2.544 1.00 93.31 184 THR A C 1
ATOM 1449 O O . THR A 1 184 ? 6.135 3.372 2.915 1.00 93.31 184 THR A O 1
ATOM 1452 N N . GLN A 1 185 ? 6.897 4.649 1.255 1.00 88.94 185 GLN A N 1
ATOM 1453 C CA . GLN A 1 185 ? 6.606 3.617 0.253 1.00 88.94 185 GLN A CA 1
ATOM 1454 C C . GLN A 1 185 ? 7.481 2.360 0.421 1.00 88.94 185 GLN A C 1
ATOM 1456 O O . GLN A 1 185 ? 7.075 1.280 0.004 1.00 88.94 185 GLN A O 1
ATOM 1461 N N . THR A 1 186 ? 8.661 2.490 1.032 1.00 86.94 186 THR A N 1
ATOM 1462 C CA . THR A 1 186 ? 9.602 1.385 1.264 1.00 86.94 186 THR A CA 1
ATOM 1463 C C . THR A 1 186 ? 9.313 0.608 2.546 1.00 86.94 186 THR A C 1
ATOM 1465 O O . THR A 1 186 ? 9.598 -0.581 2.601 1.00 86.94 186 THR A O 1
ATOM 1468 N N . GLU A 1 187 ? 8.727 1.246 3.562 1.00 92.69 187 GLU A N 1
ATOM 1469 C CA . GLU A 1 187 ? 8.457 0.625 4.873 1.00 92.69 187 GLU A CA 1
ATOM 1470 C C . GLU A 1 187 ? 7.010 0.130 5.007 1.00 92.69 187 GLU A C 1
ATOM 1472 O O . GLU A 1 187 ? 6.661 -0.521 5.989 1.00 92.69 187 GLU A O 1
ATOM 1477 N N . VAL A 1 188 ? 6.144 0.409 4.027 1.00 95.12 188 VAL A N 1
ATOM 1478 C CA . VAL A 1 188 ? 4.703 0.120 4.118 1.00 95.12 188 VAL A CA 1
ATOM 1479 C C . VAL A 1 188 ? 4.398 -1.355 4.422 1.00 95.12 188 VAL A C 1
ATOM 1481 O O . VAL A 1 188 ? 3.465 -1.644 5.167 1.00 95.12 188 VAL A O 1
ATOM 1484 N N . LEU A 1 189 ? 5.185 -2.303 3.901 1.00 94.38 189 LEU A N 1
ATOM 1485 C CA . LEU A 1 189 ? 4.986 -3.733 4.178 1.00 94.38 189 LEU A CA 1
ATOM 1486 C C . LEU A 1 189 ? 5.418 -4.128 5.598 1.00 94.38 189 LEU A C 1
ATOM 1488 O O . LEU A 1 189 ? 4.796 -5.002 6.206 1.00 94.38 189 LEU A O 1
ATOM 1492 N N . GLU A 1 190 ? 6.450 -3.474 6.136 1.00 94.88 190 GLU A N 1
ATOM 1493 C CA . GLU A 1 190 ? 6.908 -3.672 7.516 1.00 94.88 190 GLU A CA 1
ATOM 1494 C C . GLU A 1 190 ? 5.848 -3.131 8.486 1.00 94.88 190 GLU A C 1
ATOM 1496 O O . GLU A 1 190 ? 5.366 -3.865 9.344 1.00 94.88 190 GLU A O 1
ATOM 1501 N N . VAL A 1 191 ? 5.356 -1.908 8.251 1.00 96.44 191 VAL A N 1
ATOM 1502 C CA . VAL A 1 191 ? 4.267 -1.304 9.042 1.00 96.44 191 VAL A CA 1
ATOM 1503 C C . VAL A 1 191 ? 2.979 -2.129 8.972 1.00 96.44 191 VAL A C 1
ATOM 1505 O O . VAL A 1 191 ? 2.296 -2.295 9.984 1.00 96.44 191 VAL A O 1
ATOM 1508 N N . TYR A 1 192 ? 2.637 -2.670 7.796 1.00 97.06 192 TYR A N 1
ATOM 1509 C CA . TYR A 1 192 ? 1.497 -3.579 7.652 1.00 97.06 192 TYR A CA 1
ATOM 1510 C C . TYR A 1 192 ? 1.645 -4.798 8.565 1.00 97.06 192 TYR A C 1
ATOM 1512 O O . TYR A 1 192 ? 0.710 -5.139 9.291 1.00 97.06 192 TYR A O 1
ATOM 1520 N N . SER A 1 193 ? 2.816 -5.437 8.532 1.00 96.12 193 SER A N 1
ATOM 1521 C CA . SER A 1 193 ? 3.098 -6.646 9.308 1.00 96.12 193 SER A CA 1
ATOM 1522 C C . SER A 1 193 ? 3.037 -6.356 10.807 1.00 96.12 193 SER A C 1
ATOM 1524 O O . SER A 1 193 ? 2.320 -7.047 11.526 1.00 96.12 193 SER A O 1
ATOM 1526 N N . ASP A 1 194 ? 3.658 -5.263 11.256 1.00 96.94 194 ASP A N 1
ATOM 1527 C CA . ASP A 1 194 ? 3.654 -4.832 12.657 1.00 96.94 194 ASP A CA 1
ATOM 1528 C C . ASP A 1 194 ? 2.241 -4.584 13.199 1.00 96.94 194 ASP A C 1
ATOM 1530 O O . ASP A 1 194 ? 1.907 -4.991 14.315 1.00 96.94 194 ASP A O 1
ATOM 1534 N N . LEU A 1 195 ? 1.388 -3.905 12.428 1.00 97.06 195 LEU A N 1
ATOM 1535 C CA . LEU A 1 195 ? 0.003 -3.651 12.828 1.00 97.06 195 LEU A CA 1
ATOM 1536 C C . LEU A 1 195 ? -0.821 -4.947 12.842 1.00 97.06 195 LEU A C 1
ATOM 1538 O O . LEU A 1 195 ? -1.605 -5.184 13.763 1.00 97.06 195 LEU A O 1
ATOM 1542 N N . LYS A 1 196 ? -0.627 -5.815 11.849 1.00 96.62 196 LYS A N 1
ATOM 1543 C CA . LYS A 1 196 ? -1.338 -7.092 11.753 1.00 96.62 196 LYS A CA 1
ATOM 1544 C C . LYS A 1 196 ? -0.937 -8.037 12.895 1.00 96.62 196 LYS A C 1
ATOM 1546 O O . LYS A 1 196 ? -1.811 -8.673 13.483 1.00 96.62 196 LYS A O 1
ATOM 1551 N N . ASP A 1 197 ? 0.339 -8.088 13.267 1.00 97.00 197 ASP A N 1
ATOM 1552 C CA . ASP A 1 197 ? 0.846 -8.903 14.383 1.00 97.00 197 ASP A CA 1
ATOM 1553 C C . ASP A 1 197 ? 0.326 -8.434 15.747 1.00 97.00 197 ASP A C 1
ATOM 1555 O O . ASP A 1 197 ? 0.169 -9.231 16.672 1.00 97.00 197 ASP A O 1
ATOM 1559 N N . ARG A 1 198 ? -0.037 -7.152 15.857 1.00 96.38 198 ARG A N 1
ATOM 1560 C CA . ARG A 1 198 ? -0.737 -6.586 17.022 1.00 96.38 198 ARG A CA 1
ATOM 1561 C C . ARG A 1 198 ? -2.239 -6.876 17.035 1.00 96.38 198 ARG A C 1
ATOM 1563 O O . ARG A 1 198 ? -2.911 -6.536 18.003 1.00 96.38 198 ARG A O 1
ATOM 1570 N N . GLY A 1 199 ? -2.763 -7.524 15.995 1.00 97.06 199 GLY A N 1
ATOM 1571 C CA . GLY A 1 199 ? -4.163 -7.931 15.897 1.00 97.06 199 GLY A CA 1
ATOM 1572 C C . GLY A 1 199 ? -5.079 -6.913 15.219 1.00 97.06 199 GLY A C 1
ATOM 1573 O O . GLY A 1 199 ? -6.296 -7.080 15.280 1.00 97.06 199 GLY A O 1
ATOM 1574 N N . PHE A 1 200 ? -4.537 -5.881 14.564 1.00 97.19 200 PHE A N 1
ATOM 1575 C CA . PHE A 1 200 ? -5.352 -4.940 13.797 1.00 97.19 200 PHE A CA 1
ATOM 1576 C C . PHE A 1 200 ? -5.778 -5.533 12.445 1.00 97.19 200 PHE A C 1
ATOM 1578 O O . PHE A 1 200 ? -5.039 -6.279 11.798 1.00 97.19 200 PHE A O 1
ATOM 1585 N N . GLU A 1 201 ? -6.976 -5.168 11.987 1.00 96.19 201 GLU A N 1
ATOM 1586 C CA . GLU A 1 201 ? -7.450 -5.496 10.643 1.00 96.19 201 GLU A CA 1
ATOM 1587 C C . GLU A 1 201 ? -6.935 -4.453 9.652 1.00 96.19 201 GLU A C 1
ATOM 1589 O O . GLU A 1 201 ? -7.468 -3.351 9.571 1.00 96.19 201 GLU A O 1
ATOM 1594 N N . VAL A 1 202 ? -5.872 -4.794 8.921 1.00 97.06 202 VAL A N 1
ATOM 1595 C CA . VAL A 1 202 ? -5.167 -3.849 8.045 1.00 97.06 202 VAL A CA 1
ATOM 1596 C C . VAL A 1 202 ? -5.375 -4.195 6.572 1.00 97.06 202 VAL A C 1
ATOM 1598 O O . VAL A 1 202 ? -5.401 -5.368 6.194 1.00 97.06 202 VAL A O 1
ATOM 1601 N N . GLN A 1 203 ? -5.474 -3.170 5.729 1.00 96.81 203 GLN A N 1
ATOM 1602 C CA . GLN A 1 203 ? -5.442 -3.269 4.273 1.00 96.81 203 GLN A CA 1
ATOM 1603 C C . GLN A 1 203 ? -4.452 -2.269 3.676 1.00 96.81 203 GLN A C 1
ATOM 1605 O O . GLN A 1 203 ? -4.326 -1.137 4.139 1.00 96.81 203 GLN A O 1
ATOM 1610 N N . LEU A 1 204 ? -3.789 -2.666 2.595 1.00 96.50 204 LEU A N 1
ATOM 1611 C CA . LEU A 1 204 ? -2.917 -1.798 1.810 1.00 96.50 204 LEU A CA 1
ATOM 1612 C C . LEU A 1 204 ? -3.706 -1.058 0.720 1.00 96.50 204 LEU A C 1
ATOM 1614 O O . LEU A 1 204 ? -4.493 -1.657 -0.032 1.00 96.50 204 LEU A O 1
ATOM 1618 N N . GLU A 1 205 ? -3.475 0.250 0.601 1.00 95.31 205 GLU A N 1
ATOM 1619 C CA . GLU A 1 205 ? -4.017 1.041 -0.500 1.00 95.31 205 GLU A CA 1
ATOM 1620 C C . GLU A 1 205 ? -3.183 0.840 -1.773 1.00 95.31 205 GLU A C 1
ATOM 1622 O O . GLU A 1 205 ? -1.956 0.846 -1.751 1.00 95.31 205 GLU A O 1
ATOM 1627 N N . VAL A 1 206 ? -3.855 0.688 -2.915 1.00 92.88 206 VAL A N 1
ATOM 1628 C CA . VAL A 1 206 ? -3.207 0.578 -4.228 1.00 92.88 206 VAL A CA 1
ATOM 1629 C C . VAL A 1 206 ? -3.342 1.901 -4.977 1.00 92.88 206 VAL A C 1
ATOM 1631 O O . VAL A 1 206 ? -4.462 2.380 -5.194 1.00 92.88 206 VAL A O 1
ATOM 1634 N N . VAL A 1 207 ? -2.215 2.475 -5.418 1.00 86.06 207 VAL A N 1
ATOM 1635 C CA . VAL A 1 207 ? -2.203 3.727 -6.184 1.00 86.06 207 VAL A CA 1
ATOM 1636 C C . VAL A 1 207 ? -2.768 3.455 -7.571 1.00 86.06 207 VAL A C 1
ATOM 1638 O O . VAL A 1 207 ? -2.191 2.718 -8.375 1.00 86.06 207 VAL A O 1
ATOM 1641 N N . ARG A 1 208 ? -3.900 4.084 -7.893 1.00 74.88 208 ARG A N 1
ATOM 1642 C CA . ARG A 1 208 ? -4.353 4.120 -9.282 1.00 74.88 208 ARG A CA 1
ATOM 1643 C C . ARG A 1 208 ? -3.589 5.223 -10.005 1.00 74.88 208 ARG A C 1
ATOM 1645 O O . ARG A 1 208 ? -3.578 6.347 -9.498 1.00 74.88 208 ARG A O 1
ATOM 1652 N N . PRO A 1 209 ? -3.033 4.971 -11.202 1.00 62.84 209 PRO A N 1
ATOM 1653 C CA . PRO A 1 209 ? -2.679 6.080 -12.070 1.00 62.84 209 PRO A CA 1
ATOM 1654 C C . PRO A 1 209 ? -3.948 6.915 -12.259 1.00 62.84 209 PRO A C 1
ATOM 1656 O O . PRO A 1 209 ? -5.000 6.366 -12.607 1.00 62.84 209 PRO A O 1
ATOM 1659 N N . HIS A 1 210 ? -3.880 8.212 -11.942 1.00 55.09 210 HIS A N 1
ATOM 1660 C CA . HIS A 1 210 ? -4.972 9.132 -12.230 1.00 55.09 210 HIS A CA 1
ATOM 1661 C C . HIS A 1 210 ? -5.341 8.942 -13.698 1.00 55.09 210 HIS A C 1
ATOM 1663 O O . HIS A 1 210 ? -4.527 9.189 -14.588 1.00 55.09 210 HIS A O 1
ATOM 1669 N N . GLN A 1 211 ? -6.560 8.462 -13.946 1.00 47.44 211 GLN A N 1
ATOM 1670 C CA . GLN A 1 211 ? -7.153 8.592 -15.261 1.00 47.44 211 GLN A CA 1
ATOM 1671 C C . GLN A 1 211 ? -7.372 10.090 -15.432 1.00 47.44 211 GLN A C 1
ATOM 1673 O O . GLN A 1 211 ? -8.365 10.632 -14.954 1.00 47.44 211 GLN A O 1
ATOM 1678 N N . GLN A 1 212 ? -6.385 10.778 -16.007 1.00 38.81 212 GLN A N 1
ATOM 1679 C CA . GLN A 1 212 ? -6.632 12.087 -16.585 1.00 38.81 212 GLN A CA 1
ATOM 1680 C C . GLN A 1 212 ? -7.761 11.856 -17.584 1.00 38.81 212 GLN A C 1
ATOM 1682 O O . GLN A 1 212 ? -7.600 11.070 -18.520 1.00 38.81 212 GLN A O 1
ATOM 1687 N N . GLY A 1 213 ? -8.933 12.408 -17.264 1.00 39.09 213 GLY A N 1
ATOM 1688 C CA . GLY A 1 213 ? -10.133 12.260 -18.068 1.00 39.09 213 GLY A CA 1
ATOM 1689 C C . GLY A 1 213 ? -9.815 12.612 -19.513 1.00 39.09 213 GLY A C 1
ATOM 1690 O O . GLY A 1 213 ? -9.212 13.653 -19.777 1.00 39.09 213 GLY A O 1
ATOM 1691 N N . ILE A 1 214 ? -10.165 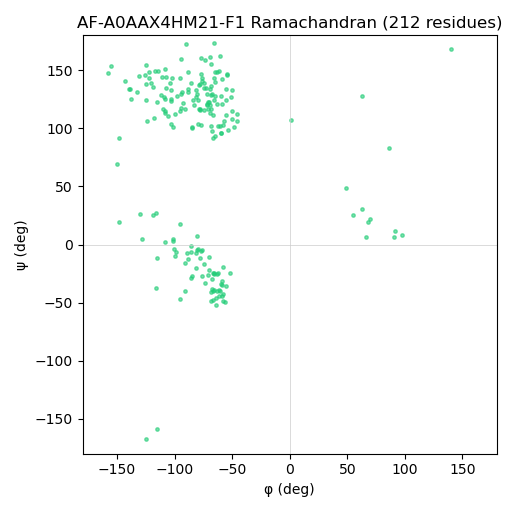11.686 -20.402 1.00 35.00 214 ILE A N 1
ATOM 1692 C CA . ILE A 1 214 ? -10.301 11.936 -21.837 1.00 35.00 214 ILE A CA 1
ATOM 1693 C C . ILE A 1 214 ? -11.500 12.862 -22.027 1.00 35.00 214 ILE A C 1
ATOM 1695 O O . ILE A 1 214 ? -12.522 12.610 -21.346 1.00 35.00 214 ILE A O 1
#

Secondary structure (DSSP, 8-state):
-----SSSSSSTTGGGSSS--PPP---PPPPPP-PPPPP-PPP------PPPPP-----------------PPPPGGGSEEETTS-BGGG-EEEEEEEEEEGGG--GGG--EEEE-SSEEEEE-SS-TTSEEEEEETTTTEEEEEEEEEEETT--HHHHHHHHHTTPEEEEEETTTTEEEEE--TTTHHHHHHHHHHTT--EEEEEPPP-----

Mean predicted aligned error: 16.77 Å

Sequence (214 aa):
MKKYFFLTLSLAVIYLALKEQGPVVETEFPAPVRKIASQATPPTPKKETVLLPAKQNTSYKQVERKVRERVSPRTAEDFQQDPSYKLTRGHVFISNVGAIPKENYKSTMGEILYQDSVFVFVRSNGDKALLPVAYSPSTGKLHPISSILHVDNATESVRSEVKGLGFQEYYYSPGAKLLSVQSTQTEVLEVYSDLKDRGFEVQLEVVRPHQQGI